Protein AF-A0A0S4INJ8-F1 (afdb_monomer_lite)

InterPro domains:
  IPR016201 PSI domain [SM00423] (58-109)
  IPR016201 PSI domain [SM00423] (118-168)
  IPR016201 PSI domain [SM00423] (193-243)
  IPR016201 PSI domain [SM00423] (257-307)

Foldseek 3Di:
DDDDDDDDPPPPDDDDDDDPDPDDDDDDDDDDDDPDDPPPDPPPPPPPDPPPDPDDPQLQPFPQFQLRSLVDPQWWAQLLVSGIAGHDPAAGPVQRGPPRIGNDNVSGKDPDDPPDQPLQVDQFQLSLLPDPQWWAQQPVSGIAGTAPAAHSNPRGPPRTGNHSVSGDPPPPPPDPDDPPPPPDPDPDDPDDDLQVDQFQLVQLVDPQWWAFQVVSGIAGDDPQAGSVNRGPPRIGNHNVSGDDPDDPPDPQPPPPDQQVDQFQQVLLVRPQWKAFQVVSGIAGDDPAAGPVPRGDLRIGNHNVSGDDPPDPPPD

Organism: Bodo saltans (NCBI:txid75058)

pLDDT: mean 76.1, std 21.34, range [30.47, 97.62]

Secondary structure (DSSP, 8-state):
----PPP--------------SS-----------SS-----------------SS---HHHH-SSHHHHTTSTTEEEETTTTEEEEEETTEETTS-BTTTEE-SGGGSPPSSPPSS-GGGG--SHHHHHHSTTEEEETTTTEEEEEETTEETTS-BTTSEE-STTTSPPTT---------------PPPPP--GGG--SHHHHHTSTTEEEETTTTEEEEEETTEETTS-BTTSEE-SGGGSPPP----------TTGGG--SHHHHHTSTTEEEETTTTEEEEB-SSBBTTS-BGGGEE-SGGGSPPS------

Radius of gyration: 32.86 Å; chains: 1; bounding box: 70×103×93 Å

Sequence (315 aa):
MFRNAPELCVLCFALVILSASNTHKHITFCKTKMPSCVLIVFLLVATGGLAQSPFPWDCRKNGVNCDVCLGYADCGWCSYSGRCESGNATGSDSGCLAPYWTWSASNCPATPRPTSDTCRSNGDCTSCTLAESCGWCTYSGRCELGNATGSFDGCTAPYWDWASTECPASNDSTPVPTPSSTSSPWTPAPPVVCHSYTSCADCAGVVSCGWCNYTGTCESGSPEGSFSGCVDPYWSWYTNVCPAPSPPSPPIPTVGGCGSAQDCLSCTGLGGCGWCSFNQACEPGNMTASAEGCDGIFWSWMYNECPASGSSSQH

Structure (mmCIF, N/CA/C/O backbone):
data_AF-A0A0S4INJ8-F1
#
_entry.id   AF-A0A0S4INJ8-F1
#
loop_
_atom_site.group_PDB
_atom_site.id
_atom_site.type_symbol
_atom_site.label_atom_id
_atom_site.label_alt_id
_atom_site.label_comp_id
_atom_site.label_asym_id
_atom_site.label_entity_id
_atom_site.label_seq_id
_atom_site.pdbx_PDB_ins_code
_atom_site.Cartn_x
_atom_site.Cartn_y
_atom_site.Cartn_z
_atom_site.occupancy
_atom_site.B_iso_or_equiv
_atom_site.auth_seq_id
_atom_site.auth_comp_id
_atom_site.auth_asym_id
_atom_site.auth_atom_id
_atom_site.pdbx_PDB_model_num
ATOM 1 N N . MET A 1 1 ? -24.443 62.335 -63.203 1.00 40.50 1 MET A N 1
ATOM 2 C CA . MET A 1 1 ? -24.841 61.051 -62.585 1.00 40.50 1 MET A CA 1
ATOM 3 C C . MET A 1 1 ? -24.084 60.910 -61.278 1.00 40.50 1 MET A C 1
ATOM 5 O O . MET A 1 1 ? -22.893 61.188 -61.248 1.00 40.50 1 MET A O 1
ATOM 9 N N . PHE A 1 2 ? -24.826 60.681 -60.200 1.00 35.06 2 PHE A N 1
ATOM 10 C CA . PHE A 1 2 ? -24.460 61.014 -58.824 1.00 35.06 2 PHE A CA 1
ATOM 11 C C . PHE A 1 2 ? -23.374 60.116 -58.218 1.00 35.06 2 PHE A C 1
ATOM 13 O O . PHE A 1 2 ? -23.361 58.904 -58.414 1.00 35.06 2 PHE A O 1
ATOM 20 N N . ARG A 1 3 ? -22.498 60.769 -57.444 1.00 40.84 3 ARG A N 1
ATOM 21 C CA . ARG A 1 3 ? -21.540 60.195 -56.496 1.00 40.84 3 ARG A CA 1
ATOM 22 C C . ARG A 1 3 ? -22.296 59.495 -55.363 1.00 40.84 3 ARG A C 1
ATOM 24 O O . ARG A 1 3 ? -23.112 60.141 -54.718 1.00 40.84 3 ARG A O 1
ATOM 31 N N . ASN A 1 4 ? -21.952 58.243 -55.077 1.00 38.97 4 ASN A N 1
ATOM 32 C CA . ASN A 1 4 ? -22.214 57.592 -53.794 1.00 38.97 4 ASN A CA 1
ATOM 33 C C . ASN A 1 4 ? -20.865 57.135 -53.232 1.00 38.97 4 ASN A C 1
ATOM 35 O O . ASN A 1 4 ? -20.215 56.269 -53.812 1.00 38.97 4 ASN A O 1
ATOM 39 N N . ALA A 1 5 ? -20.436 57.758 -52.139 1.00 39.19 5 ALA A N 1
ATOM 40 C CA . ALA A 1 5 ? -19.359 57.276 -51.287 1.00 39.19 5 ALA A CA 1
ATOM 41 C C . ALA A 1 5 ? -20.016 56.676 -50.034 1.00 39.19 5 ALA A C 1
ATOM 43 O O . ALA A 1 5 ? -20.860 57.357 -49.450 1.00 39.19 5 ALA A O 1
ATOM 44 N N . PRO A 1 6 ? -19.688 55.446 -49.609 1.00 49.72 6 PRO A N 1
ATOM 45 C CA . PRO A 1 6 ? -20.085 54.982 -48.292 1.00 49.72 6 PRO A CA 1
ATOM 46 C C . PRO A 1 6 ? -19.170 55.607 -47.233 1.00 49.72 6 PRO A C 1
ATOM 48 O O . PRO A 1 6 ? -17.943 55.591 -47.349 1.00 49.72 6 PRO A O 1
ATOM 51 N N . GLU A 1 7 ? -19.802 56.182 -46.215 1.00 42.62 7 GLU A N 1
ATOM 52 C CA . GLU A 1 7 ? -19.170 56.693 -45.008 1.00 42.62 7 GLU A CA 1
ATOM 53 C C . GLU A 1 7 ? -18.357 55.592 -44.312 1.00 42.62 7 GLU A C 1
ATOM 55 O O . GLU A 1 7 ? -18.879 54.555 -43.904 1.00 42.62 7 GLU A O 1
ATOM 60 N N . LEU A 1 8 ? -17.057 55.835 -44.151 1.00 39.22 8 LEU A N 1
ATOM 61 C CA . LEU A 1 8 ? -16.209 55.096 -43.225 1.00 39.22 8 LEU A CA 1
ATOM 62 C C . LEU A 1 8 ? -16.540 55.565 -41.802 1.00 39.22 8 LEU A C 1
ATOM 64 O O . LEU A 1 8 ? -15.938 56.507 -41.289 1.00 39.22 8 LEU A O 1
ATOM 68 N N . CYS A 1 9 ? -17.497 54.899 -41.153 1.00 39.12 9 CYS A N 1
ATOM 69 C CA . CYS A 1 9 ? -17.625 54.936 -39.697 1.00 39.12 9 CYS A CA 1
ATOM 70 C C . CYS A 1 9 ? -16.382 54.268 -39.092 1.00 39.12 9 CYS A C 1
ATOM 72 O O . CYS A 1 9 ? -16.300 53.046 -38.975 1.00 39.12 9 CYS A O 1
ATOM 74 N N . VAL A 1 10 ? -15.389 55.079 -38.734 1.00 40.06 10 VAL A N 1
ATOM 75 C CA . VAL A 1 10 ? -14.213 54.639 -37.981 1.00 40.06 10 VAL A CA 1
ATOM 76 C C . VAL A 1 10 ? -14.674 54.246 -36.574 1.00 40.06 10 VAL A C 1
ATOM 78 O O . VAL A 1 10 ? -14.894 55.093 -35.711 1.00 40.06 10 VAL A O 1
ATOM 81 N N . LEU A 1 11 ? -14.855 52.945 -36.352 1.00 43.06 11 LEU A N 1
ATOM 82 C CA . LEU A 1 11 ? -15.035 52.354 -35.028 1.00 43.06 11 LEU A CA 1
ATOM 83 C C . LEU A 1 11 ? -13.712 52.471 -34.257 1.00 43.06 11 LEU A C 1
ATOM 85 O O . LEU A 1 11 ? -12.805 51.656 -34.411 1.00 43.06 11 LEU A O 1
ATOM 89 N N . CYS A 1 12 ? -13.589 53.505 -33.425 1.00 41.50 12 CYS A N 1
ATOM 90 C CA . CYS A 1 12 ? -12.527 53.589 -32.426 1.00 41.50 12 CYS A CA 1
ATOM 91 C C . CYS A 1 12 ? -12.786 52.551 -31.324 1.00 41.50 12 CYS A C 1
ATOM 93 O O . CYS A 1 12 ? -13.572 52.791 -30.408 1.00 41.50 12 CYS A O 1
ATOM 95 N N . PHE A 1 13 ? -12.117 51.401 -31.396 1.00 42.91 13 PHE A N 1
ATOM 96 C CA . PHE A 1 13 ? -12.077 50.439 -30.297 1.00 42.91 13 PHE A CA 1
ATOM 97 C C . PHE A 1 13 ? -11.093 50.928 -29.229 1.00 42.91 13 PHE A C 1
ATOM 99 O O . PHE A 1 13 ? -9.879 50.817 -29.384 1.00 42.91 13 PHE A O 1
ATOM 106 N N . ALA A 1 14 ? -11.611 51.481 -28.133 1.00 46.25 14 ALA A N 1
ATOM 107 C CA . ALA A 1 14 ? -10.821 51.712 -26.930 1.00 46.25 14 ALA A CA 1
ATOM 108 C C . ALA A 1 14 ? -10.792 50.416 -26.104 1.00 46.25 14 ALA A C 1
ATOM 110 O O . ALA A 1 14 ? -11.754 50.092 -25.408 1.00 46.25 14 ALA A O 1
ATOM 111 N N . LEU A 1 15 ? -9.701 49.654 -26.204 1.00 44.22 15 LEU A N 1
ATOM 112 C CA . LEU A 1 15 ? -9.473 48.471 -25.376 1.00 44.22 15 LEU A CA 1
ATOM 113 C C . LEU A 1 15 ? -8.988 48.923 -23.988 1.00 44.22 15 LEU A C 1
ATOM 115 O O . LEU A 1 15 ? -7.846 49.350 -23.833 1.00 44.22 15 LEU A O 1
ATOM 119 N N . VAL A 1 16 ? -9.854 48.856 -22.975 1.00 48.00 16 VAL A N 1
ATOM 120 C CA . VAL A 1 16 ? -9.478 49.134 -21.580 1.00 48.00 16 VAL A CA 1
ATOM 121 C C . VAL A 1 16 ? -9.159 47.807 -20.894 1.00 48.00 16 VAL A C 1
ATOM 123 O O . VAL A 1 16 ? -10.060 47.071 -20.505 1.00 48.00 16 VAL A O 1
ATOM 126 N N . ILE A 1 17 ? -7.871 47.490 -20.755 1.00 45.00 17 ILE A N 1
ATOM 127 C CA . ILE A 1 17 ? -7.410 46.327 -19.986 1.00 45.00 17 ILE A CA 1
ATOM 128 C C . ILE A 1 17 ? -7.357 46.732 -18.507 1.00 45.00 17 ILE A C 1
ATOM 130 O O . ILE A 1 17 ? -6.444 47.440 -18.079 1.00 45.00 17 ILE A O 1
ATOM 134 N N . LEU A 1 18 ? -8.343 46.302 -17.718 1.00 47.06 18 LEU A N 1
ATOM 135 C CA . LEU A 1 18 ? -8.322 46.432 -16.260 1.00 47.06 18 LEU A CA 1
ATOM 136 C C . LEU A 1 18 ? -7.594 45.225 -15.661 1.00 47.06 18 LEU A C 1
ATOM 138 O O . LEU A 1 18 ? -8.150 44.139 -15.539 1.00 47.06 18 LEU A O 1
ATOM 142 N N . SER A 1 19 ? -6.330 45.428 -15.296 1.00 39.59 19 SER A N 1
ATOM 143 C CA . SER A 1 19 ? -5.580 44.498 -14.450 1.00 39.59 19 SER A CA 1
ATOM 144 C C . SER A 1 19 ? -6.167 44.519 -13.036 1.00 39.59 19 SER A C 1
ATOM 146 O O . SER A 1 19 ? -6.189 45.565 -12.382 1.00 39.59 19 SER A O 1
ATOM 148 N N . ALA A 1 20 ? -6.651 43.368 -12.566 1.00 43.50 20 ALA A N 1
ATOM 149 C CA . ALA A 1 20 ? -7.125 43.170 -11.202 1.00 43.50 20 ALA A CA 1
ATOM 150 C C . ALA A 1 20 ? -5.935 43.089 -10.227 1.00 43.50 20 ALA A C 1
ATOM 152 O O . ALA A 1 20 ? -5.615 42.033 -9.692 1.00 43.50 20 ALA A O 1
ATOM 153 N N . SER A 1 21 ? -5.262 44.216 -9.992 1.00 45.34 21 SER A N 1
ATOM 154 C CA . SER A 1 21 ? -4.423 44.400 -8.807 1.00 45.34 21 SER A CA 1
ATOM 155 C C . SER A 1 21 ? -5.165 45.312 -7.839 1.00 45.34 21 SER A C 1
ATOM 157 O O . SER A 1 21 ? -5.538 46.428 -8.199 1.00 45.34 21 SER A O 1
ATOM 159 N N . ASN A 1 22 ? -5.387 44.819 -6.628 1.00 48.62 22 ASN A N 1
ATOM 160 C CA . ASN A 1 22 ? -6.268 45.367 -5.603 1.00 48.62 22 ASN A CA 1
ATOM 161 C C . ASN A 1 22 ? -5.739 46.690 -5.003 1.00 48.62 22 ASN A C 1
ATOM 163 O O . ASN A 1 22 ? -5.297 46.741 -3.860 1.00 48.62 22 ASN A O 1
ATOM 167 N N . THR A 1 23 ? -5.735 47.770 -5.786 1.00 47.19 23 THR A N 1
ATOM 168 C CA . THR A 1 23 ? -5.479 49.135 -5.305 1.00 47.19 23 THR A CA 1
ATOM 169 C C . THR A 1 23 ? -6.392 50.124 -6.025 1.00 47.19 23 THR A C 1
ATOM 171 O O . THR A 1 23 ? -6.430 50.187 -7.252 1.00 47.19 23 THR A O 1
ATOM 174 N N . HIS A 1 24 ? -7.150 50.895 -5.241 1.00 47.16 24 HIS A N 1
ATOM 175 C CA . HIS A 1 24 ? -8.043 51.958 -5.701 1.00 47.16 24 HIS A CA 1
ATOM 176 C C . HIS A 1 24 ? -7.321 52.916 -6.664 1.00 47.16 24 HIS A C 1
ATOM 178 O O . HIS A 1 24 ? -6.546 53.770 -6.235 1.00 47.16 24 HIS A O 1
ATOM 184 N N . LYS A 1 25 ? -7.600 52.820 -7.968 1.00 44.69 25 LYS A N 1
ATOM 185 C CA . LYS A 1 25 ? -7.218 53.844 -8.947 1.00 44.69 25 LYS A CA 1
ATOM 186 C C . LYS A 1 25 ? -8.460 54.575 -9.436 1.00 44.69 25 LYS A C 1
ATOM 188 O O . LYS A 1 25 ? -9.336 53.994 -10.069 1.00 44.69 25 LYS A O 1
ATOM 193 N N . HIS A 1 26 ? -8.509 55.870 -9.130 1.00 44.25 26 HIS A N 1
ATOM 194 C CA . HIS A 1 26 ? -9.456 56.823 -9.699 1.00 44.25 26 HIS A CA 1
ATOM 195 C C . HIS A 1 26 ? -9.244 56.900 -11.218 1.00 44.25 26 HIS A C 1
ATOM 197 O O . HIS A 1 26 ? -8.191 57.337 -11.681 1.00 44.25 26 HIS A O 1
ATOM 203 N N . ILE A 1 27 ? -10.243 56.479 -11.993 1.00 47.84 27 ILE A N 1
ATOM 204 C CA . ILE A 1 27 ? -10.257 56.636 -13.450 1.00 47.84 27 ILE A CA 1
ATOM 205 C C . ILE A 1 27 ? -10.891 57.995 -13.763 1.00 47.84 27 ILE A C 1
ATOM 207 O O . ILE A 1 27 ? -12.099 58.177 -13.614 1.00 47.84 27 ILE A O 1
ATOM 211 N N . THR A 1 28 ? -10.080 58.963 -14.188 1.00 47.75 28 THR A N 1
ATOM 212 C CA . THR A 1 28 ? -10.561 60.270 -14.656 1.00 47.75 28 THR A CA 1
ATOM 213 C C . THR A 1 28 ? -10.848 60.192 -16.153 1.00 47.75 28 THR A C 1
ATOM 215 O O . THR A 1 28 ? -9.928 60.087 -16.961 1.00 47.75 28 THR A O 1
ATOM 218 N N . PHE A 1 29 ? -12.122 60.260 -16.541 1.00 44.69 29 PHE A N 1
ATOM 219 C CA . PHE A 1 29 ? -12.515 60.352 -17.948 1.00 44.69 29 PHE A CA 1
ATOM 220 C C . PHE A 1 29 ? -12.350 61.789 -18.463 1.00 44.69 29 PHE A C 1
ATOM 222 O O . PHE A 1 29 ? -13.001 62.716 -17.975 1.00 44.69 29 PHE A O 1
ATOM 229 N N . CYS A 1 30 ? -11.514 61.983 -19.488 1.00 42.88 30 CYS A N 1
ATOM 230 C CA . CYS A 1 30 ? -11.466 63.237 -20.239 1.00 42.88 30 CYS A CA 1
ATOM 231 C C . CYS A 1 30 ? -12.748 63.399 -21.064 1.00 42.88 30 CYS A C 1
ATOM 233 O O . CYS A 1 30 ? -12.995 62.678 -22.028 1.00 42.88 30 CYS A O 1
ATOM 235 N N . LYS A 1 31 ? -13.569 64.375 -20.676 1.00 41.72 31 LYS A N 1
ATOM 236 C CA . LYS A 1 31 ? -14.830 64.728 -21.328 1.00 41.72 31 LYS A CA 1
ATOM 237 C C . LYS A 1 31 ? -14.558 65.630 -22.536 1.00 41.72 31 LYS A C 1
ATOM 239 O O . LYS A 1 31 ? -14.650 66.850 -22.427 1.00 41.72 31 LYS A O 1
ATOM 244 N N . THR A 1 32 ? -14.230 65.060 -23.692 1.00 44.12 32 THR A N 1
ATOM 245 C CA . THR A 1 32 ? -14.304 65.793 -24.965 1.00 44.12 32 THR A CA 1
ATOM 246 C C . THR A 1 32 ? -15.690 65.598 -25.580 1.00 44.12 32 THR A C 1
ATOM 248 O O . THR A 1 32 ? -16.177 64.483 -25.745 1.00 44.12 32 THR A O 1
ATOM 251 N N . LYS A 1 33 ? -16.375 66.714 -25.858 1.00 49.62 33 LYS A N 1
ATOM 252 C CA . LYS A 1 33 ? -17.670 66.745 -26.552 1.00 49.62 33 LYS A CA 1
ATOM 253 C C . LYS A 1 33 ? -17.496 66.157 -27.956 1.00 49.62 33 LYS A C 1
ATOM 255 O O . LYS A 1 33 ? -16.921 66.817 -28.815 1.00 49.62 33 LYS A O 1
ATOM 260 N N . MET A 1 34 ? -18.051 64.975 -28.200 1.00 43.69 34 MET A N 1
ATOM 261 C CA . MET A 1 34 ? -18.397 64.519 -29.547 1.00 43.69 34 MET A CA 1
ATOM 262 C C . MET A 1 34 ? -19.924 64.433 -29.652 1.00 43.69 34 MET A C 1
ATOM 264 O O . MET A 1 34 ? -20.555 63.867 -28.755 1.00 43.69 34 MET A O 1
ATOM 268 N N . PRO A 1 35 ? -20.544 65.017 -30.690 1.00 51.19 35 PRO A N 1
ATOM 269 C CA . PRO A 1 35 ? -21.966 64.849 -30.929 1.00 51.19 35 PRO A CA 1
ATOM 270 C C . PRO A 1 35 ? -22.220 63.448 -31.501 1.00 51.19 35 PRO A C 1
ATOM 272 O O . PRO A 1 35 ? -21.697 63.092 -32.550 1.00 51.19 35 PRO A O 1
ATOM 275 N N . SER A 1 36 ? -23.039 62.675 -30.790 1.00 54.06 36 SER A N 1
ATOM 276 C CA . SER A 1 36 ? -23.791 61.532 -31.321 1.00 54.06 36 SER A CA 1
ATOM 277 C C . SER A 1 36 ? -22.983 60.373 -31.926 1.00 54.06 36 SER A C 1
ATOM 279 O O . SER A 1 36 ? -23.248 59.955 -33.047 1.00 54.06 36 SER A O 1
ATOM 281 N N . CYS A 1 37 ? -22.079 59.772 -31.149 1.00 42.84 37 CYS A N 1
ATOM 282 C CA . CYS A 1 37 ? -21.646 58.389 -31.378 1.00 42.84 37 CYS A CA 1
ATOM 283 C C . CYS A 1 37 ? -22.026 57.543 -30.158 1.00 42.84 37 CYS A C 1
ATOM 285 O O . CYS A 1 37 ? -21.601 57.827 -29.038 1.00 42.84 37 CYS A O 1
ATOM 287 N N . VAL A 1 38 ? -22.862 56.526 -30.372 1.00 50.38 38 VAL A N 1
ATOM 288 C CA . VAL A 1 38 ? -23.273 55.561 -29.345 1.00 50.38 38 VAL A CA 1
ATOM 289 C C . VAL A 1 38 ? -22.052 54.717 -28.975 1.00 50.38 38 VAL A C 1
ATOM 291 O O . VAL A 1 38 ? -21.646 53.829 -29.719 1.00 50.38 38 VAL A O 1
ATOM 294 N N . LEU A 1 39 ? -21.432 55.027 -27.838 1.00 48.50 39 LEU A N 1
ATOM 295 C CA . LEU A 1 39 ? -20.319 54.262 -27.284 1.00 48.50 39 LEU A CA 1
ATOM 296 C C . LEU A 1 39 ? -20.874 52.973 -26.654 1.00 48.50 39 LEU A C 1
ATOM 298 O O . LEU A 1 39 ? -21.335 52.984 -25.514 1.00 48.50 39 LEU A O 1
ATOM 302 N N . ILE A 1 40 ? -20.858 51.863 -27.394 1.00 51.88 40 ILE A N 1
ATOM 303 C CA . ILE A 1 40 ? -21.172 50.537 -26.845 1.00 51.88 40 ILE A CA 1
ATOM 304 C C . ILE A 1 40 ? -19.924 50.036 -26.113 1.00 51.88 40 ILE A C 1
ATOM 306 O O . ILE A 1 40 ? -18.991 49.515 -26.722 1.00 51.88 40 ILE A O 1
ATOM 310 N N . VAL A 1 41 ? -19.880 50.238 -24.796 1.00 50.81 41 VAL A N 1
ATOM 311 C CA . VAL A 1 41 ? -18.822 49.695 -23.936 1.00 50.81 41 VAL A CA 1
ATOM 312 C C . VAL A 1 41 ? -19.123 48.216 -23.690 1.00 50.81 41 VAL A C 1
ATOM 314 O O . VAL A 1 41 ? -19.953 47.876 -22.851 1.00 50.81 41 VAL A O 1
ATOM 317 N N . PHE A 1 42 ? -18.456 47.325 -24.425 1.00 46.72 42 PHE A N 1
ATOM 318 C CA . PHE A 1 42 ? -18.440 45.899 -24.098 1.00 46.72 42 PHE A CA 1
ATOM 319 C C . PHE A 1 42 ? -17.556 45.686 -22.866 1.00 46.72 42 PHE A C 1
ATOM 321 O O . PHE A 1 42 ? -16.329 45.660 -22.954 1.00 46.72 42 PHE A O 1
ATOM 328 N N . LEU A 1 43 ? -18.191 45.565 -21.701 1.00 47.34 43 LEU A N 1
ATOM 329 C CA . LEU A 1 43 ? -17.531 45.192 -20.454 1.00 47.34 43 LEU A CA 1
ATOM 330 C C . LEU A 1 43 ? -17.221 43.684 -20.497 1.00 47.34 43 LEU A C 1
ATOM 332 O O . LEU A 1 43 ? -18.003 42.855 -20.039 1.00 47.34 43 LEU A O 1
ATOM 336 N N . LEU A 1 44 ? -16.091 43.312 -21.098 1.00 46.31 44 LEU A N 1
ATOM 337 C CA . LEU A 1 44 ? -15.540 41.962 -20.986 1.00 46.31 44 LEU A CA 1
ATOM 338 C C . LEU A 1 44 ? -14.901 41.823 -19.601 1.00 46.31 44 LEU A C 1
ATOM 340 O O . LEU A 1 44 ? -13.735 42.157 -19.398 1.00 46.31 44 LEU A O 1
ATOM 344 N N . VAL A 1 45 ? -15.686 41.361 -18.628 1.00 47.22 45 VAL A N 1
ATOM 345 C CA . VAL A 1 45 ? -15.158 40.915 -17.337 1.00 47.22 45 VAL A CA 1
ATOM 346 C C . VAL A 1 45 ? -14.423 39.603 -17.593 1.00 47.22 45 VAL A C 1
ATOM 348 O O . VAL A 1 45 ? -15.031 38.540 -17.664 1.00 47.22 45 VAL A O 1
ATOM 351 N N . ALA A 1 46 ? -13.106 39.677 -17.775 1.00 45.41 46 ALA A N 1
ATOM 352 C CA . ALA A 1 46 ? -12.244 38.506 -17.766 1.00 45.41 46 ALA A CA 1
ATOM 353 C C . ALA A 1 46 ? -12.165 37.970 -16.328 1.00 45.41 46 ALA A C 1
ATOM 355 O O . ALA A 1 46 ? -11.218 38.243 -15.592 1.00 45.41 46 ALA A O 1
ATOM 356 N N . THR A 1 47 ? -13.187 37.233 -15.893 1.00 51.78 47 THR A N 1
ATOM 357 C CA . THR A 1 47 ? -13.048 36.346 -14.741 1.00 51.78 47 THR A CA 1
ATOM 358 C C . THR A 1 47 ? -12.085 35.242 -15.155 1.00 51.78 47 THR A C 1
ATOM 360 O O . THR A 1 47 ? -12.455 34.359 -15.927 1.00 51.78 47 THR A O 1
ATOM 363 N N . GLY A 1 48 ? -10.844 35.305 -14.673 1.00 47.66 48 GLY A N 1
ATOM 364 C CA . GLY A 1 48 ? -9.853 34.232 -14.777 1.00 47.66 48 GLY A CA 1
ATOM 365 C C . GLY A 1 48 ? -10.238 33.014 -13.936 1.00 47.66 48 GLY A C 1
ATOM 366 O O . GLY A 1 48 ? -9.472 32.587 -13.080 1.00 47.66 48 GLY A O 1
ATOM 367 N N . GLY A 1 49 ? -11.443 32.483 -14.143 1.00 43.75 49 GLY A N 1
ATOM 368 C CA . GLY A 1 49 ? -11.804 31.154 -13.690 1.00 43.75 49 GLY A CA 1
ATOM 369 C C . GLY A 1 49 ? -11.093 30.168 -14.599 1.00 43.75 49 GLY A C 1
ATOM 370 O O . GLY A 1 49 ? -11.422 30.075 -15.781 1.00 43.75 49 GLY A O 1
ATOM 371 N N . LEU A 1 50 ? -10.097 29.465 -14.060 1.00 48.94 50 LEU A N 1
ATOM 372 C CA . LEU A 1 50 ? -9.632 28.217 -14.652 1.00 48.94 50 LEU A CA 1
ATOM 373 C C . LEU A 1 50 ? -10.884 27.373 -14.893 1.00 48.94 50 LEU A C 1
ATOM 375 O O . LEU A 1 50 ? -11.615 27.072 -13.950 1.00 48.94 50 LEU A O 1
ATOM 379 N N . ALA A 1 51 ? -11.184 27.103 -16.161 1.00 44.94 51 ALA A N 1
ATOM 380 C CA . ALA A 1 51 ? -12.325 26.305 -16.561 1.00 44.94 51 ALA A CA 1
ATOM 381 C C . ALA A 1 51 ? -12.156 24.899 -15.975 1.00 44.94 51 ALA A C 1
ATOM 383 O O . ALA A 1 51 ? -11.499 24.048 -16.568 1.00 44.94 51 ALA A O 1
ATOM 384 N N . GLN A 1 52 ? -12.720 24.668 -14.791 1.00 50.47 52 GLN A N 1
ATOM 385 C CA . GLN A 1 52 ? -12.951 23.328 -14.280 1.00 50.47 52 GLN A CA 1
ATOM 386 C C . GLN A 1 52 ? -13.947 22.686 -15.244 1.00 50.47 52 GLN A C 1
ATOM 388 O O . GLN A 1 52 ? -15.101 23.109 -15.341 1.00 50.47 52 GLN A O 1
ATOM 393 N N . SER A 1 53 ? -13.469 21.745 -16.057 1.00 50.91 53 SER A N 1
ATOM 394 C CA . SER A 1 53 ? -14.318 21.024 -16.997 1.00 50.91 53 SER A CA 1
ATOM 395 C C . SER A 1 53 ? -15.445 20.324 -16.223 1.00 50.91 53 SER A C 1
ATOM 397 O O . SER A 1 53 ? -15.150 19.651 -15.238 1.00 50.91 53 SER A O 1
ATOM 399 N N . PRO A 1 54 ? -16.715 20.431 -16.648 1.00 57.50 54 PRO A N 1
ATOM 400 C CA . PRO A 1 54 ? -17.881 19.996 -15.869 1.00 57.50 54 PRO A CA 1
ATOM 401 C C . PRO A 1 54 ? -18.105 18.473 -15.826 1.00 57.50 54 PRO A C 1
ATOM 403 O O . PRO A 1 54 ? -19.209 18.024 -15.529 1.00 57.50 54 PRO A O 1
ATOM 406 N N . PHE A 1 55 ? -17.083 17.665 -16.104 1.00 59.06 55 PHE A N 1
ATOM 407 C CA . PHE A 1 55 ? -17.164 16.213 -15.994 1.00 59.06 55 PHE A CA 1
ATOM 408 C C . PHE A 1 55 ? -16.076 15.729 -15.033 1.00 59.06 55 PHE A C 1
ATOM 410 O O . PHE A 1 55 ? -14.899 15.892 -15.355 1.00 59.06 55 PHE A O 1
ATOM 417 N N . PRO A 1 56 ? -16.432 15.161 -13.865 1.00 67.06 56 PRO A N 1
ATOM 418 C CA . PRO A 1 56 ? -15.463 14.469 -13.028 1.00 67.06 56 PRO A CA 1
ATOM 419 C C . PRO A 1 56 ? -14.938 13.273 -13.826 1.00 67.06 56 PRO A C 1
ATOM 421 O O . PRO A 1 56 ? -15.670 12.320 -14.103 1.00 67.06 56 PRO A O 1
ATOM 424 N N . TRP A 1 57 ? -13.691 13.366 -14.282 1.00 69.44 57 TRP A N 1
ATOM 425 C CA . TRP A 1 57 ? -13.025 12.273 -14.973 1.00 69.44 57 TRP A CA 1
ATOM 426 C C . TRP A 1 57 ? -12.775 11.162 -13.957 1.00 69.44 57 TRP A C 1
ATOM 428 O O . TRP A 1 57 ? -12.043 11.332 -12.989 1.00 69.44 57 TRP A O 1
ATOM 438 N N . ASP A 1 58 ? -13.421 10.019 -14.162 1.00 85.69 58 ASP A N 1
ATOM 439 C CA . ASP A 1 58 ? -13.176 8.823 -13.365 1.00 85.69 58 ASP A CA 1
ATOM 440 C C . ASP A 1 58 ? -11.844 8.210 -13.823 1.00 85.69 58 ASP A C 1
ATOM 442 O O . ASP A 1 58 ? -11.800 7.491 -14.830 1.00 85.69 58 ASP A O 1
ATOM 446 N N . CYS A 1 59 ? -10.754 8.532 -13.113 1.00 88.44 59 CYS A N 1
ATOM 447 C CA . CYS A 1 59 ? -9.400 8.049 -13.409 1.00 88.44 59 CYS A CA 1
ATOM 448 C C . CYS A 1 59 ? -9.373 6.526 -13.635 1.00 88.44 59 CYS A C 1
ATOM 450 O O . CYS A 1 59 ? -8.694 6.039 -14.542 1.00 88.44 59 CYS A O 1
ATOM 452 N N . ARG A 1 60 ? -10.202 5.766 -12.898 1.00 79.56 60 ARG A N 1
ATOM 453 C CA . ARG A 1 60 ? -10.241 4.296 -12.958 1.00 79.56 60 ARG A CA 1
ATOM 454 C C . ARG A 1 60 ? -10.772 3.732 -14.271 1.00 79.56 60 ARG A C 1
ATOM 456 O O . ARG A 1 60 ? -10.487 2.576 -14.574 1.00 79.56 60 ARG A O 1
ATOM 463 N N . LYS A 1 61 ? -11.559 4.487 -15.042 1.00 79.00 61 LYS A N 1
ATOM 464 C CA . LYS A 1 61 ? -12.204 3.956 -16.258 1.00 79.00 61 LYS A CA 1
ATOM 465 C C . LYS A 1 61 ? -11.357 4.082 -17.515 1.00 79.00 61 LYS A C 1
ATOM 467 O O . LYS A 1 61 ? -11.586 3.327 -18.455 1.00 79.00 61 LYS A O 1
ATOM 472 N N . ASN A 1 62 ? -10.400 5.008 -17.539 1.00 71.25 62 ASN A N 1
ATOM 473 C CA . ASN A 1 62 ? -9.780 5.431 -18.794 1.00 71.25 62 ASN A CA 1
ATOM 474 C C . ASN A 1 62 ? -8.263 5.189 -18.873 1.00 71.25 62 ASN A C 1
ATOM 476 O O . ASN A 1 62 ? -7.720 5.151 -19.974 1.00 71.25 62 ASN A O 1
ATOM 480 N N . GLY A 1 63 ? -7.571 4.983 -17.748 1.00 73.88 63 GLY A N 1
ATOM 481 C CA . GLY A 1 63 ? -6.133 4.702 -17.730 1.00 73.88 63 GLY A CA 1
ATOM 482 C C . GLY A 1 63 ? -5.826 3.225 -17.494 1.00 73.88 63 GLY A C 1
ATOM 483 O O . GLY A 1 63 ? -5.776 2.792 -16.348 1.00 73.88 63 GLY A O 1
ATOM 484 N N . VAL A 1 64 ? -5.574 2.457 -18.560 1.00 80.38 64 VAL A N 1
ATOM 485 C CA . VAL A 1 64 ? -4.997 1.092 -18.459 1.00 80.38 64 VAL A CA 1
ATOM 486 C C . VAL A 1 64 ? -3.474 1.104 -18.297 1.00 80.38 64 VAL A C 1
ATOM 488 O O . VAL A 1 64 ? -2.877 0.105 -17.907 1.00 80.38 64 VAL A O 1
ATOM 491 N N . ASN A 1 65 ? -2.855 2.249 -18.590 1.00 86.50 65 ASN A N 1
ATOM 492 C CA . ASN A 1 65 ? -1.416 2.445 -18.652 1.00 86.50 65 ASN A CA 1
ATOM 493 C C . ASN A 1 65 ? -1.070 3.785 -17.994 1.00 86.50 65 ASN A C 1
ATOM 495 O O . ASN A 1 65 ? -1.859 4.732 -18.082 1.00 86.50 65 ASN A O 1
ATOM 499 N N . CYS A 1 66 ? 0.132 3.891 -17.430 1.00 88.00 66 CYS A N 1
ATOM 500 C CA . CYS A 1 66 ? 0.603 5.111 -16.779 1.00 88.00 66 CYS A CA 1
ATOM 501 C C . CYS A 1 66 ? 0.555 6.344 -17.702 1.00 88.00 66 CYS A C 1
ATOM 503 O O . CYS A 1 66 ? 0.009 7.374 -17.313 1.00 88.00 66 CYS A O 1
ATOM 505 N N . ASP A 1 67 ? 1.013 6.224 -18.953 1.00 88.06 67 ASP A N 1
ATOM 506 C CA . ASP A 1 67 ? 1.049 7.355 -19.896 1.00 88.06 67 ASP A CA 1
ATOM 507 C C . ASP A 1 67 ? -0.348 7.909 -20.210 1.00 88.06 67 ASP A C 1
ATOM 509 O O . ASP A 1 67 ? -0.553 9.118 -20.302 1.00 88.06 67 ASP A O 1
ATOM 513 N N . VAL A 1 68 ? -1.332 7.014 -20.341 1.00 89.81 68 VAL A N 1
ATOM 514 C CA . VAL A 1 68 ? -2.732 7.387 -20.581 1.00 89.81 68 VAL A CA 1
ATOM 515 C C . VAL A 1 68 ? -3.338 7.999 -19.321 1.00 89.81 68 VAL A C 1
ATOM 517 O O . VAL A 1 68 ? -4.053 8.992 -19.407 1.00 89.81 68 VAL A O 1
ATOM 520 N N . CYS A 1 69 ? -3.024 7.434 -18.153 1.00 92.19 69 CYS A N 1
ATOM 521 C CA . CYS A 1 69 ? -3.500 7.915 -16.863 1.00 92.19 69 CYS A CA 1
ATOM 522 C C . CYS A 1 69 ? -3.116 9.378 -16.608 1.00 92.19 69 CYS A C 1
ATOM 524 O O . CYS A 1 69 ? -3.964 10.189 -16.245 1.00 92.19 69 CYS A O 1
ATOM 526 N N . LEU A 1 70 ? -1.861 9.730 -16.882 1.00 92.06 70 LEU A N 1
ATOM 527 C CA . LEU A 1 70 ? -1.334 11.079 -16.664 1.00 92.06 70 LEU A CA 1
ATOM 528 C C . LEU A 1 70 ? -1.721 12.082 -17.752 1.00 92.06 70 LEU A C 1
ATOM 530 O O . LEU A 1 70 ? -1.427 13.270 -17.632 1.00 92.06 70 LEU A O 1
ATOM 534 N N . GLY A 1 71 ? -2.388 11.622 -18.812 1.00 88.88 71 GLY A N 1
ATOM 535 C CA . GLY A 1 71 ? -3.049 12.500 -19.772 1.00 88.88 71 GLY A CA 1
ATOM 536 C C . GLY A 1 71 ? -4.308 13.166 -19.204 1.00 88.88 71 GLY A C 1
ATOM 537 O O . GLY A 1 71 ? -4.787 14.143 -19.783 1.00 88.88 71 GLY A O 1
ATOM 538 N N . TYR A 1 72 ? -4.841 12.659 -18.087 1.00 91.06 72 TYR A N 1
ATOM 539 C CA . TYR A 1 72 ? -6.006 13.216 -17.408 1.00 91.06 72 TYR A CA 1
ATOM 540 C C . TYR A 1 72 ? -5.588 14.148 -16.271 1.00 91.06 72 TYR A C 1
ATOM 542 O O . TYR A 1 72 ? -4.673 13.853 -15.504 1.00 91.06 72 TYR A O 1
ATOM 550 N N . ALA A 1 73 ? -6.282 15.282 -16.157 1.00 89.62 73 ALA A N 1
ATOM 551 C CA . ALA A 1 73 ? -6.115 16.168 -15.013 1.00 89.62 73 ALA A CA 1
ATOM 552 C C . ALA A 1 73 ? -6.542 15.443 -13.729 1.00 89.62 73 ALA A C 1
ATOM 554 O O . ALA A 1 73 ? -7.510 14.684 -13.742 1.00 89.62 73 ALA A O 1
ATOM 555 N N . ASP A 1 74 ? -5.818 15.702 -12.642 1.00 91.50 74 ASP A N 1
ATOM 556 C CA . ASP A 1 74 ? -6.106 15.173 -11.306 1.00 91.50 74 ASP A CA 1
ATOM 557 C C . ASP A 1 74 ? -6.058 13.631 -11.191 1.00 91.50 74 ASP A C 1
ATOM 559 O O . ASP A 1 74 ? -6.555 13.054 -10.220 1.00 91.50 74 ASP A O 1
ATOM 563 N N . CYS A 1 75 ? -5.371 12.968 -12.127 1.00 94.94 75 CYS A N 1
ATOM 564 C CA . CYS A 1 75 ? -5.098 11.535 -12.090 1.00 94.94 75 CYS A CA 1
ATOM 565 C C . CYS A 1 75 ? -3.599 11.234 -11.983 1.00 94.94 75 CYS A C 1
ATOM 567 O O . CYS A 1 75 ? -2.760 11.912 -12.577 1.00 94.94 75 CYS A O 1
ATOM 569 N N . GLY A 1 76 ? -3.278 10.164 -11.259 1.00 94.31 76 GLY A N 1
ATOM 570 C CA . GLY A 1 76 ? -1.935 9.613 -11.131 1.00 94.31 76 GLY A CA 1
ATOM 571 C C . GLY A 1 76 ? -1.945 8.095 -11.236 1.00 94.31 76 GLY A C 1
ATOM 572 O O . GLY A 1 76 ? -2.972 7.434 -11.062 1.00 94.31 76 GLY A O 1
ATOM 573 N N . TRP A 1 77 ? -0.792 7.530 -11.569 1.00 92.31 77 TRP A N 1
ATOM 574 C CA . TRP A 1 77 ? -0.635 6.091 -11.712 1.00 92.31 77 TRP A CA 1
ATOM 575 C C . TRP A 1 77 ? -0.104 5.482 -10.421 1.00 92.31 77 TRP A C 1
ATOM 577 O O . TRP A 1 77 ? 0.962 5.872 -9.939 1.00 92.31 77 TRP A O 1
ATOM 587 N N . CYS A 1 78 ? -0.821 4.492 -9.897 1.00 90.38 78 CYS A N 1
ATOM 588 C CA . CYS A 1 78 ? -0.357 3.667 -8.797 1.00 90.38 78 CYS A CA 1
ATOM 589 C C . CYS A 1 78 ? 0.261 2.379 -9.354 1.00 90.38 78 CYS A C 1
ATOM 591 O O . CYS A 1 78 ? -0.452 1.489 -9.828 1.00 90.38 78 CYS A O 1
ATOM 593 N N . SER A 1 79 ? 1.591 2.264 -9.306 1.00 79.81 79 SER A N 1
ATOM 594 C CA . SER A 1 79 ? 2.302 1.071 -9.788 1.00 79.81 79 SER A CA 1
ATOM 595 C C . SER A 1 79 ? 1.967 -0.171 -8.966 1.00 79.81 79 SER A C 1
ATOM 597 O O . SER A 1 79 ? 1.892 -1.259 -9.524 1.00 79.81 79 SER A O 1
ATOM 599 N N . TYR A 1 80 ? 1.681 0.010 -7.677 1.00 75.69 80 TYR A N 1
ATOM 600 C CA . TYR A 1 80 ? 1.300 -1.064 -6.768 1.00 75.69 80 TYR A CA 1
ATOM 601 C C . TYR A 1 80 ? -0.042 -1.713 -7.133 1.00 75.69 80 TYR A C 1
ATOM 603 O O . TYR A 1 80 ? -0.138 -2.933 -7.231 1.00 75.69 80 TYR A O 1
ATOM 611 N N . SER A 1 81 ? -1.085 -0.910 -7.376 1.00 79.25 81 SER A N 1
ATOM 612 C CA . SER A 1 81 ? -2.400 -1.431 -7.776 1.00 79.25 81 SER A CA 1
ATOM 613 C C . SER A 1 81 ? -2.492 -1.712 -9.281 1.00 79.25 81 SER A C 1
ATOM 615 O O . SER A 1 81 ? -3.442 -2.362 -9.731 1.00 79.25 81 SER A O 1
ATOM 617 N N . GLY A 1 82 ? -1.520 -1.222 -10.061 1.00 81.50 82 GLY A N 1
ATOM 618 C CA . GLY A 1 82 ? -1.512 -1.269 -11.521 1.00 81.50 82 GLY A CA 1
ATOM 619 C C . GLY A 1 82 ? -2.674 -0.485 -12.131 1.00 81.50 82 GLY A C 1
ATOM 620 O O . GLY A 1 82 ? -3.241 -0.915 -13.138 1.00 81.50 82 GLY A O 1
ATOM 621 N N . ARG A 1 83 ? -3.108 0.602 -11.479 1.00 89.00 83 ARG A N 1
ATOM 622 C CA . ARG A 1 83 ? -4.310 1.360 -11.852 1.00 89.00 83 ARG A CA 1
ATOM 623 C C . ARG A 1 83 ? -4.082 2.861 -11.793 1.00 89.00 83 ARG A C 1
ATOM 625 O O . ARG A 1 83 ? -3.241 3.376 -11.061 1.00 89.00 83 ARG A O 1
ATOM 632 N N . CYS A 1 84 ? -4.905 3.555 -12.565 1.00 93.25 84 CYS A N 1
ATOM 633 C CA . CYS A 1 84 ? -5.041 4.995 -12.505 1.00 93.25 84 CYS A CA 1
ATOM 634 C C . CYS A 1 84 ? -5.991 5.384 -11.363 1.00 93.25 84 CYS A C 1
ATOM 636 O O . CYS A 1 84 ? -7.122 4.892 -11.292 1.00 93.25 84 CYS A O 1
ATOM 638 N N . GLU A 1 85 ? -5.536 6.254 -10.471 1.00 93.75 85 GLU A N 1
ATOM 639 C CA . GLU A 1 85 ? -6.275 6.708 -9.292 1.00 93.75 85 GLU A CA 1
ATOM 640 C C . GLU A 1 85 ? -6.325 8.242 -9.279 1.00 93.75 85 GLU A C 1
ATOM 642 O O . GLU A 1 85 ? -5.480 8.903 -9.884 1.00 93.75 85 GLU A O 1
ATOM 647 N N . SER A 1 86 ? -7.343 8.819 -8.639 1.00 93.88 86 SER A N 1
ATOM 648 C CA . SER A 1 86 ? -7.387 10.266 -8.411 1.00 93.88 86 SER A CA 1
ATOM 649 C C . SER A 1 86 ? -6.374 10.655 -7.339 1.00 93.88 86 SER A C 1
ATOM 651 O O . SER A 1 86 ? -6.085 9.857 -6.442 1.00 93.88 86 SER A O 1
ATOM 653 N N . GLY A 1 87 ? -5.812 11.857 -7.430 1.00 93.75 87 GLY A N 1
ATOM 654 C CA . GLY A 1 87 ? -4.893 12.340 -6.404 1.00 93.75 87 GLY A CA 1
ATOM 655 C C . GLY A 1 87 ? -4.236 13.672 -6.723 1.00 93.75 87 GLY A C 1
ATOM 656 O O . GLY A 1 87 ? -4.836 14.564 -7.316 1.00 93.75 87 GLY A O 1
ATOM 657 N N . ASN A 1 88 ? -2.983 13.819 -6.305 1.00 94.56 88 ASN A N 1
ATOM 658 C CA . ASN A 1 88 ? -2.131 14.969 -6.603 1.00 94.56 88 ASN A CA 1
ATOM 659 C C . ASN A 1 88 ? -0.651 14.554 -6.655 1.00 94.56 88 ASN A C 1
ATOM 661 O O . ASN A 1 88 ? -0.318 13.389 -6.487 1.00 94.56 88 ASN A O 1
ATOM 665 N N . ALA A 1 89 ? 0.274 15.503 -6.822 1.00 93.81 89 ALA A N 1
ATOM 666 C CA . ALA A 1 89 ? 1.710 15.214 -6.913 1.00 93.81 89 ALA A CA 1
ATOM 667 C C . ALA A 1 89 ? 2.320 14.453 -5.713 1.00 93.81 89 ALA A C 1
ATOM 669 O O . ALA A 1 89 ? 3.404 13.892 -5.853 1.00 93.81 89 ALA A O 1
ATOM 670 N N . THR A 1 90 ? 1.661 14.432 -4.550 1.00 92.94 90 THR A N 1
ATOM 671 C CA . THR A 1 90 ? 2.149 13.740 -3.343 1.00 92.94 90 THR A CA 1
ATOM 672 C C . THR A 1 90 ? 1.584 12.335 -3.149 1.00 92.94 90 THR A C 1
ATOM 674 O O . THR A 1 90 ? 2.202 11.535 -2.448 1.00 92.94 90 THR A O 1
ATOM 677 N N . GLY A 1 91 ? 0.452 12.009 -3.773 1.00 91.19 91 GLY A N 1
ATOM 678 C CA . GLY A 1 91 ? -0.215 10.729 -3.562 1.00 91.19 91 GLY A CA 1
ATOM 679 C C . GLY A 1 91 ? -1.611 10.662 -4.165 1.00 91.19 91 GLY A C 1
ATOM 680 O O . GLY A 1 91 ? -2.186 11.682 -4.550 1.00 91.19 91 GLY A O 1
ATOM 681 N N . SER A 1 92 ? -2.148 9.449 -4.225 1.00 95.75 92 SER A N 1
ATOM 682 C CA . SER A 1 92 ? -3.554 9.191 -4.539 1.00 95.75 92 SER A CA 1
ATOM 683 C C . SER A 1 92 ? -4.466 9.443 -3.335 1.00 95.75 92 SER A C 1
ATOM 685 O O . SER A 1 92 ? -4.043 9.326 -2.182 1.00 95.75 92 SER A O 1
ATOM 687 N N . ASP A 1 93 ? -5.752 9.653 -3.601 1.00 90.81 93 ASP A N 1
ATOM 688 C CA . ASP A 1 93 ? -6.795 9.711 -2.569 1.00 90.81 93 ASP A CA 1
ATOM 689 C C . ASP A 1 93 ? -7.102 8.331 -1.955 1.00 90.81 93 ASP A C 1
ATOM 691 O O . ASP A 1 93 ? -7.729 8.238 -0.903 1.00 90.81 93 ASP A O 1
ATOM 695 N N . SER A 1 94 ? -6.677 7.244 -2.613 1.00 88.38 94 SER A N 1
ATOM 696 C CA . SER A 1 94 ? -6.863 5.857 -2.153 1.00 88.38 94 SER A CA 1
ATOM 697 C C . SER A 1 94 ? -5.670 5.323 -1.346 1.00 88.38 94 SER A C 1
ATOM 699 O O . SER A 1 94 ? -5.653 4.145 -0.999 1.00 88.38 94 SER A O 1
ATOM 701 N N . GLY A 1 95 ? -4.679 6.167 -1.034 1.00 89.00 95 GLY A N 1
ATOM 702 C CA . GLY A 1 95 ? -3.543 5.810 -0.177 1.00 89.00 95 GLY A CA 1
ATOM 703 C C . GLY A 1 95 ? -2.304 5.276 -0.903 1.00 89.00 95 GLY A C 1
ATOM 704 O O . GLY A 1 95 ? -1.311 4.959 -0.256 1.00 89.00 95 GLY A O 1
ATOM 705 N N . CYS A 1 96 ? -2.299 5.219 -2.234 1.00 87.75 96 CYS A N 1
ATOM 706 C CA . CYS A 1 96 ? -1.076 5.017 -3.007 1.00 87.75 96 CYS A CA 1
ATOM 707 C C . CYS A 1 96 ? -0.168 6.251 -2.914 1.00 87.75 96 CYS A C 1
ATOM 709 O O . CYS A 1 96 ? -0.494 7.310 -3.453 1.00 87.75 96 CYS A O 1
ATOM 711 N N . LEU A 1 97 ? 0.953 6.121 -2.209 1.00 88.56 97 LEU A N 1
ATOM 712 C CA . LEU A 1 97 ? 1.943 7.176 -1.986 1.00 88.56 97 LEU A CA 1
ATOM 713 C C . LEU A 1 97 ? 3.264 6.836 -2.694 1.00 88.56 97 LEU A C 1
ATOM 715 O O . LEU A 1 97 ? 3.442 5.742 -3.235 1.00 88.56 97 LEU A O 1
ATOM 719 N N . ALA A 1 98 ? 4.207 7.780 -2.708 1.00 77.19 98 ALA A N 1
ATOM 720 C CA . ALA A 1 98 ? 5.572 7.507 -3.158 1.00 77.19 98 ALA A CA 1
ATOM 721 C C . ALA A 1 98 ? 6.184 6.310 -2.386 1.00 77.19 98 ALA A C 1
ATOM 723 O O . ALA A 1 98 ? 5.913 6.171 -1.192 1.00 77.19 98 ALA A O 1
ATOM 724 N N . PRO A 1 99 ? 7.019 5.466 -3.024 1.00 73.62 99 PRO A N 1
ATOM 725 C CA . PRO A 1 99 ? 7.508 5.547 -4.408 1.00 73.62 99 PRO A CA 1
ATOM 726 C C . PRO A 1 99 ? 6.551 4.960 -5.462 1.00 73.62 99 PRO A C 1
ATOM 728 O O . PRO A 1 99 ? 6.827 5.052 -6.655 1.00 73.62 99 PRO A O 1
ATOM 731 N N . TYR A 1 100 ? 5.431 4.369 -5.047 1.00 80.75 100 TYR A N 1
ATOM 732 C CA . TYR A 1 100 ? 4.497 3.666 -5.937 1.00 80.75 100 TYR A CA 1
ATOM 733 C C . TYR A 1 100 ? 3.572 4.602 -6.716 1.00 80.75 100 TYR A C 1
ATOM 735 O O . TYR A 1 100 ? 2.914 4.202 -7.677 1.00 80.75 100 TYR A O 1
ATOM 743 N N . TRP A 1 101 ? 3.523 5.860 -6.296 1.00 89.81 101 TRP A N 1
ATOM 744 C CA . TRP A 1 101 ? 2.738 6.893 -6.931 1.00 89.81 101 TRP A CA 1
ATOM 745 C C . TRP A 1 101 ? 3.536 7.677 -7.966 1.00 89.81 101 TRP A C 1
ATOM 747 O O . TRP A 1 101 ? 4.576 8.267 -7.668 1.00 89.81 101 TRP A O 1
ATOM 757 N N . THR A 1 102 ? 3.003 7.739 -9.181 1.00 91.94 102 THR A N 1
ATOM 758 C CA . THR A 1 102 ? 3.547 8.545 -10.269 1.00 91.94 102 THR A CA 1
ATOM 759 C C . THR A 1 102 ? 2.540 9.604 -10.696 1.00 91.94 102 THR A C 1
ATOM 761 O O . THR A 1 102 ? 1.414 9.288 -11.065 1.00 91.94 102 THR A O 1
ATOM 764 N N . TRP A 1 103 ? 2.983 10.864 -10.704 1.00 92.44 103 TRP A N 1
ATOM 765 C CA . TRP A 1 103 ? 2.205 12.031 -11.150 1.00 92.44 103 TRP A CA 1
ATOM 766 C C . TRP A 1 103 ? 2.812 12.739 -12.376 1.00 92.44 103 TRP A C 1
ATOM 768 O O . TRP A 1 103 ? 2.287 13.733 -12.867 1.00 92.44 103 TRP A O 1
ATOM 778 N N . SER A 1 104 ? 3.956 12.256 -12.868 1.00 91.19 104 SER A N 1
ATOM 779 C CA . SER A 1 104 ? 4.661 12.827 -14.020 1.00 91.19 104 SER A CA 1
ATOM 780 C C . SER A 1 104 ? 4.919 11.754 -15.064 1.00 91.19 104 SER A C 1
ATOM 782 O O . SER A 1 104 ? 5.457 10.701 -14.730 1.00 91.19 104 SER A O 1
ATOM 784 N N . ALA A 1 105 ? 4.592 12.040 -16.327 1.00 86.75 105 ALA A N 1
ATOM 785 C CA . ALA A 1 105 ? 4.796 11.111 -17.443 1.00 86.75 105 ALA A CA 1
ATOM 786 C C . ALA A 1 105 ? 6.261 10.686 -17.598 1.00 86.75 105 ALA A C 1
ATOM 788 O O . ALA A 1 105 ? 6.543 9.564 -17.996 1.00 86.75 105 ALA A O 1
ATOM 789 N N . SER A 1 106 ? 7.207 11.541 -17.195 1.00 83.12 106 SER A N 1
ATOM 790 C CA . SER A 1 106 ? 8.636 11.202 -17.166 1.00 83.12 106 SER A CA 1
ATOM 791 C C . SER A 1 106 ? 8.985 10.047 -16.228 1.00 83.12 106 SER A C 1
ATOM 793 O O . SER A 1 106 ? 10.040 9.441 -16.381 1.00 83.12 106 SER A O 1
ATOM 795 N N . ASN A 1 107 ? 8.133 9.782 -15.240 1.00 84.44 107 ASN A N 1
ATOM 796 C CA . ASN A 1 107 ? 8.344 8.773 -14.211 1.00 84.44 107 ASN A CA 1
ATOM 797 C C . ASN A 1 107 ? 7.455 7.546 -14.456 1.00 84.44 107 ASN A C 1
ATOM 799 O O . ASN A 1 107 ? 7.428 6.639 -13.629 1.00 84.44 107 ASN A O 1
ATOM 803 N N . CYS A 1 108 ? 6.716 7.515 -15.572 1.00 83.88 108 CYS A N 1
ATOM 804 C CA . CYS A 1 108 ? 5.935 6.348 -15.923 1.00 83.88 108 CYS A CA 1
ATOM 805 C C . CYS A 1 108 ? 6.846 5.158 -16.214 1.00 83.88 108 CYS A C 1
ATOM 807 O O . CYS A 1 108 ? 7.802 5.285 -16.985 1.00 83.88 108 CYS A O 1
ATOM 809 N N . PRO A 1 109 ? 6.528 3.974 -15.670 1.00 72.38 109 PRO A N 1
ATOM 810 C CA . PRO A 1 109 ? 7.170 2.761 -16.124 1.00 72.38 109 PRO A CA 1
ATOM 811 C C . PRO A 1 109 ? 6.778 2.526 -17.590 1.00 72.38 109 PRO A C 1
ATOM 813 O O . PRO A 1 109 ? 5.614 2.702 -17.950 1.00 72.38 109 PRO A O 1
ATOM 816 N N . ALA A 1 110 ? 7.746 2.182 -18.445 1.00 61.81 110 ALA A N 1
ATOM 817 C CA . ALA A 1 110 ? 7.544 2.100 -19.894 1.00 61.81 110 ALA A CA 1
ATOM 818 C C . ALA A 1 110 ? 6.326 1.223 -20.247 1.00 61.81 110 ALA A C 1
ATOM 820 O O . ALA A 1 110 ? 6.302 0.037 -19.924 1.00 61.81 110 ALA A O 1
ATOM 821 N N . THR A 1 111 ? 5.303 1.786 -20.898 1.00 59.19 111 THR A N 1
ATOM 822 C CA . THR A 1 111 ? 4.120 1.022 -21.323 1.00 59.19 111 THR A CA 1
ATOM 823 C C . THR A 1 111 ? 4.127 0.745 -22.831 1.00 59.19 111 THR A C 1
ATOM 825 O O . THR A 1 111 ? 4.650 1.558 -23.596 1.00 59.19 111 THR A O 1
ATOM 828 N N . PRO A 1 112 ? 3.550 -0.382 -23.302 1.00 61.06 112 PRO A N 1
ATOM 829 C CA . PRO A 1 112 ? 2.864 -1.444 -22.549 1.00 61.06 112 PRO A CA 1
ATOM 830 C C . PRO A 1 112 ? 3.821 -2.383 -21.793 1.00 61.06 112 PRO A C 1
ATOM 832 O O . PRO A 1 112 ? 4.934 -2.621 -22.254 1.00 61.06 112 PRO A O 1
ATOM 835 N N . ARG A 1 113 ? 3.355 -2.963 -20.667 1.00 63.16 113 ARG A N 1
ATOM 836 C CA . ARG A 1 113 ? 4.053 -4.061 -19.965 1.00 63.16 113 ARG A CA 1
ATOM 837 C C . ARG A 1 113 ? 4.414 -5.128 -21.005 1.00 63.16 113 ARG A C 1
ATOM 839 O O . ARG A 1 113 ? 3.494 -5.649 -21.646 1.00 63.16 113 ARG A O 1
ATOM 846 N N . PRO A 1 114 ? 5.701 -5.455 -21.201 1.00 65.44 114 PRO A N 1
ATOM 847 C CA . PRO A 1 114 ? 6.082 -6.500 -22.138 1.00 65.44 114 PRO A CA 1
ATOM 848 C C . PRO A 1 114 ? 5.365 -7.804 -21.773 1.00 65.44 114 PRO A C 1
ATOM 850 O O . PRO A 1 114 ? 5.348 -8.212 -20.614 1.00 65.44 114 PRO A O 1
ATOM 853 N N . THR A 1 115 ? 4.710 -8.443 -22.743 1.00 64.38 115 THR A N 1
ATOM 854 C CA . THR A 1 115 ? 3.938 -9.676 -22.503 1.00 64.38 115 THR A CA 1
ATOM 855 C C . THR A 1 115 ? 4.826 -10.911 -22.365 1.00 64.38 115 THR A C 1
ATOM 857 O O . THR A 1 115 ? 4.364 -11.945 -21.884 1.00 64.38 115 THR A O 1
ATOM 860 N N . SER A 1 116 ? 6.096 -10.818 -22.763 1.00 72.38 116 SER A N 1
ATOM 861 C CA . SER A 1 116 ? 7.101 -11.848 -22.524 1.00 72.38 116 SER A CA 1
ATOM 862 C C . SER A 1 116 ? 7.885 -11.530 -21.254 1.00 72.38 116 SER A C 1
ATOM 864 O O . SER A 1 116 ? 8.634 -10.555 -21.218 1.00 72.38 116 SER A O 1
ATOM 866 N N . ASP A 1 117 ? 7.750 -12.386 -20.240 1.00 74.31 117 ASP A N 1
ATOM 867 C CA . ASP A 1 117 ? 8.566 -12.388 -19.017 1.00 74.31 117 ASP A CA 1
ATOM 868 C C . ASP A 1 117 ? 9.982 -12.921 -19.323 1.00 74.31 117 ASP A C 1
ATOM 870 O O . ASP A 1 11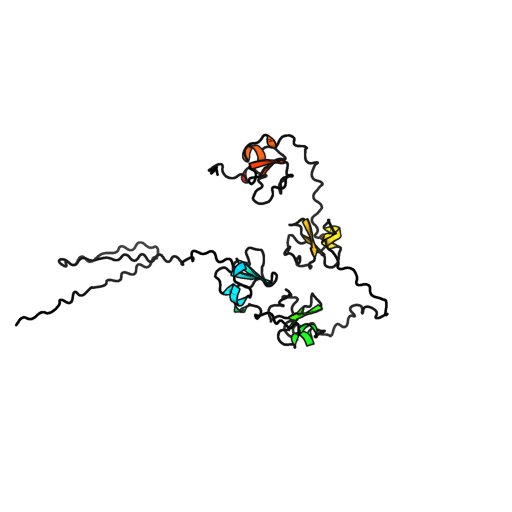7 ? 10.411 -13.972 -18.847 1.00 74.31 117 ASP A O 1
ATOM 874 N N . THR A 1 118 ? 10.690 -12.225 -20.218 1.00 86.81 118 THR A N 1
ATOM 875 C CA . THR A 1 118 ? 12.056 -12.557 -20.655 1.00 86.81 118 THR A CA 1
ATOM 876 C C . THR A 1 118 ? 13.057 -12.399 -19.506 1.00 86.81 118 THR A C 1
ATOM 878 O O . THR A 1 118 ? 14.127 -12.997 -19.524 1.00 86.81 118 THR A O 1
ATOM 881 N N . CYS A 1 119 ? 12.697 -11.632 -18.475 1.00 91.75 119 CYS A N 1
ATOM 882 C CA . CYS A 1 119 ? 13.519 -11.399 -17.295 1.00 91.75 119 CYS A CA 1
ATOM 883 C C . CYS A 1 119 ? 13.692 -12.666 -16.452 1.00 91.75 119 CYS A C 1
ATOM 885 O O . CYS A 1 119 ? 14.785 -12.924 -15.949 1.00 91.75 119 CYS A O 1
ATOM 887 N N . ARG A 1 120 ? 12.662 -13.518 -16.380 1.00 88.50 120 ARG A N 1
ATOM 888 C CA . ARG A 1 120 ? 12.623 -14.700 -15.505 1.00 88.50 120 ARG A CA 1
ATOM 889 C C . ARG A 1 120 ? 13.711 -15.747 -15.752 1.00 88.50 120 ARG A C 1
ATOM 891 O O . ARG A 1 120 ? 13.933 -16.591 -14.887 1.00 88.50 120 ARG A O 1
ATOM 898 N N . SER A 1 121 ? 14.353 -15.746 -16.922 1.00 91.31 121 SER A N 1
ATOM 899 C CA . SER A 1 121 ? 15.464 -16.660 -17.220 1.00 91.31 121 SER A CA 1
ATOM 900 C C . SER A 1 121 ? 16.788 -16.251 -16.570 1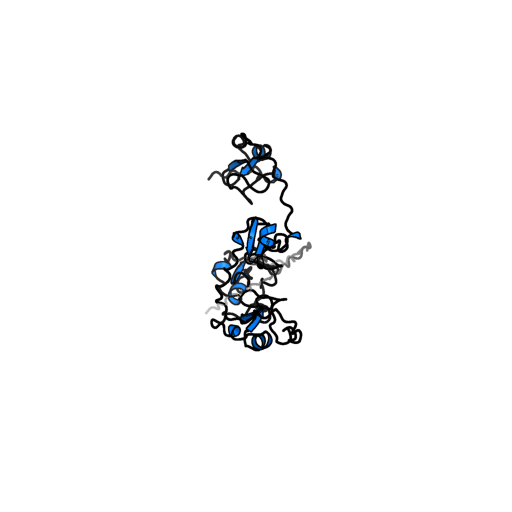.00 91.31 121 SER A C 1
ATOM 902 O O . SER A 1 121 ? 17.702 -17.071 -16.519 1.00 91.31 121 SER A O 1
ATOM 904 N N . ASN A 1 122 ? 16.906 -15.014 -16.081 1.00 93.19 122 ASN A N 1
ATOM 905 C CA . ASN A 1 122 ? 18.104 -14.525 -15.406 1.00 93.19 122 ASN A CA 1
ATOM 906 C C . ASN A 1 122 ? 18.039 -14.879 -13.917 1.00 93.19 122 ASN A C 1
ATOM 908 O O . ASN A 1 122 ? 17.115 -14.479 -13.209 1.00 93.19 122 ASN A O 1
ATOM 912 N N . GLY A 1 123 ? 19.007 -15.674 -13.458 1.00 92.50 123 GLY A N 1
ATOM 913 C CA . GLY A 1 123 ? 19.025 -16.231 -12.102 1.00 92.50 123 GLY A CA 1
ATOM 914 C C . GLY A 1 123 ? 19.738 -15.367 -11.062 1.00 92.50 123 GLY A C 1
ATOM 915 O O . GLY A 1 123 ? 19.725 -15.721 -9.886 1.00 92.50 123 GLY A O 1
ATOM 916 N N . ASP A 1 124 ? 20.366 -14.268 -11.476 1.00 94.81 124 ASP A N 1
ATOM 917 C CA . ASP A 1 124 ? 21.129 -13.382 -10.600 1.00 94.81 124 ASP A CA 1
ATOM 918 C C . ASP A 1 124 ? 20.974 -11.910 -11.004 1.00 94.81 124 ASP A C 1
ATOM 920 O O . ASP A 1 124 ? 20.550 -11.586 -12.116 1.00 94.81 124 ASP A O 1
ATOM 924 N N . CYS A 1 125 ? 21.329 -11.010 -10.083 1.00 95.88 125 CYS A N 1
ATOM 925 C CA . CYS A 1 125 ? 21.170 -9.572 -10.277 1.00 95.88 125 CYS A CA 1
ATOM 926 C C . CYS A 1 125 ? 21.929 -9.045 -11.499 1.00 95.88 125 CYS A C 1
ATOM 928 O O . CYS A 1 125 ? 21.400 -8.241 -12.266 1.00 95.88 125 CYS A O 1
ATOM 930 N N . THR A 1 126 ? 23.165 -9.502 -11.712 1.00 95.69 126 THR A N 1
ATOM 931 C CA . THR A 1 126 ? 24.016 -8.987 -12.790 1.00 95.69 126 THR A CA 1
ATOM 932 C C . THR A 1 126 ? 23.481 -9.386 -14.162 1.00 95.69 126 THR A C 1
ATOM 934 O O . THR A 1 126 ? 23.347 -8.532 -15.030 1.00 95.69 126 THR A O 1
ATOM 937 N N . SER A 1 127 ? 23.129 -10.656 -14.368 1.00 95.38 127 SER A N 1
ATOM 938 C CA . SER A 1 127 ? 22.497 -11.119 -15.611 1.00 95.38 127 SER A CA 1
ATOM 939 C C . SER A 1 127 ? 21.134 -10.467 -15.831 1.00 95.38 127 SER A C 1
ATOM 941 O O . SER A 1 127 ? 20.798 -10.123 -16.962 1.00 95.38 127 SER A O 1
ATOM 943 N N . CYS A 1 128 ? 20.385 -10.226 -14.754 1.00 96.25 128 CYS A N 1
ATOM 944 C CA . CYS A 1 128 ? 19.094 -9.563 -14.809 1.00 96.25 128 CYS A CA 1
ATOM 945 C C . CYS A 1 128 ? 19.182 -8.104 -15.270 1.00 96.25 128 CYS A C 1
ATOM 947 O O . CYS A 1 128 ? 18.524 -7.728 -16.231 1.00 96.25 128 CYS A O 1
ATOM 949 N N . THR A 1 129 ? 20.022 -7.296 -14.624 1.00 95.31 129 THR A N 1
ATOM 950 C CA . THR A 1 129 ? 20.185 -5.859 -14.924 1.00 95.31 129 THR A CA 1
ATOM 951 C C . THR A 1 129 ? 20.882 -5.588 -16.258 1.00 95.31 129 THR A C 1
ATOM 953 O O . THR A 1 129 ? 20.808 -4.485 -16.793 1.00 95.31 129 THR A O 1
ATOM 956 N N . LEU A 1 130 ? 21.564 -6.589 -16.825 1.00 93.81 130 LEU A N 1
ATOM 957 C CA . LEU A 1 130 ? 22.103 -6.530 -18.187 1.00 93.81 130 LEU A CA 1
ATOM 958 C C . LEU A 1 130 ? 21.053 -6.845 -19.261 1.00 93.81 130 LEU A C 1
ATOM 960 O O . LEU A 1 130 ? 21.277 -6.527 -20.431 1.00 93.81 130 LEU A O 1
ATOM 964 N N . ALA A 1 131 ? 19.939 -7.484 -18.898 1.00 92.12 131 ALA A N 1
ATOM 965 C CA . ALA A 1 131 ? 18.857 -7.763 -19.827 1.00 92.12 131 ALA A CA 1
ATOM 966 C C . ALA A 1 131 ? 18.003 -6.506 -20.052 1.00 92.12 131 ALA A C 1
ATOM 968 O O . ALA A 1 131 ? 17.684 -5.760 -19.127 1.00 92.12 131 ALA A O 1
ATOM 969 N N . GLU A 1 132 ? 17.619 -6.266 -21.306 1.00 87.88 132 GLU A N 1
ATOM 970 C CA . GLU A 1 132 ? 16.794 -5.109 -21.648 1.00 87.88 132 GLU A CA 1
ATOM 971 C C . GLU A 1 132 ? 15.442 -5.171 -20.930 1.00 87.88 132 GLU A C 1
ATOM 973 O O . GLU A 1 132 ? 14.765 -6.200 -20.932 1.00 87.88 132 GLU A O 1
ATOM 978 N N . SER A 1 133 ? 15.039 -4.040 -20.344 1.00 89.12 133 SER A N 1
ATOM 979 C CA . SER A 1 133 ? 13.763 -3.902 -19.631 1.00 89.12 133 SER A CA 1
ATOM 980 C C . SER A 1 133 ? 13.625 -4.764 -18.368 1.00 89.12 133 SER A C 1
ATOM 982 O O . SER A 1 133 ? 12.504 -4.968 -17.898 1.00 89.12 133 SER A O 1
ATOM 984 N N . CYS A 1 134 ? 14.736 -5.234 -17.798 1.00 93.69 134 CYS A N 1
ATOM 985 C CA . CYS A 1 134 ? 14.761 -6.049 -16.590 1.00 93.69 134 CYS A CA 1
ATOM 986 C C . CYS A 1 134 ? 15.520 -5.357 -15.457 1.00 93.69 134 CYS A C 1
ATOM 988 O O . CYS A 1 134 ? 16.498 -4.651 -15.683 1.00 93.69 134 CYS A O 1
ATOM 990 N N . GLY A 1 135 ? 15.084 -5.604 -14.229 1.00 94.31 135 GLY A N 1
ATOM 991 C CA . GLY A 1 135 ? 15.828 -5.246 -13.030 1.00 94.31 135 GLY A CA 1
ATOM 992 C C . GLY A 1 135 ? 15.636 -6.298 -11.950 1.00 94.31 135 GLY A C 1
ATOM 993 O O . GLY A 1 135 ? 14.743 -7.152 -12.012 1.00 94.31 135 GLY A O 1
ATOM 994 N N . TRP A 1 136 ? 16.547 -6.291 -10.992 1.00 95.94 136 TRP A N 1
ATOM 995 C CA . TRP A 1 136 ? 16.587 -7.282 -9.940 1.00 95.94 136 TRP A CA 1
ATOM 996 C C . TRP A 1 136 ? 15.837 -6.778 -8.719 1.00 95.94 136 TRP A C 1
ATOM 998 O O . TRP A 1 136 ? 16.145 -5.725 -8.164 1.00 95.94 136 TRP A O 1
ATOM 1008 N N . CYS A 1 137 ? 14.864 -7.565 -8.278 1.00 94.62 137 CYS A N 1
ATOM 1009 C CA . CYS A 1 137 ? 14.196 -7.333 -7.019 1.00 94.62 137 CYS A CA 1
ATOM 1010 C C . CYS A 1 137 ? 14.914 -8.111 -5.915 1.00 94.62 137 CYS A C 1
ATOM 1012 O O . CYS A 1 137 ? 14.738 -9.324 -5.767 1.00 94.62 137 CYS A O 1
ATOM 1014 N N . THR A 1 138 ? 15.719 -7.416 -5.113 1.00 91.44 138 THR A N 1
ATOM 1015 C CA . THR A 1 138 ? 16.435 -8.013 -3.972 1.00 91.44 138 THR A CA 1
ATOM 1016 C C . THR A 1 138 ? 15.482 -8.601 -2.936 1.00 91.44 138 THR A C 1
ATOM 1018 O O . THR A 1 138 ? 15.810 -9.613 -2.321 1.00 91.44 138 THR A O 1
ATOM 1021 N N . TYR A 1 139 ? 14.286 -8.020 -2.792 1.00 81.19 139 TYR A N 1
ATOM 1022 C CA . TYR A 1 139 ? 13.254 -8.503 -1.876 1.00 81.19 139 TYR A CA 1
ATOM 1023 C C . TYR A 1 139 ? 12.698 -9.875 -2.288 1.00 81.19 139 TYR A C 1
ATOM 1025 O O . TYR A 1 139 ? 12.638 -10.793 -1.470 1.00 81.19 139 TYR A O 1
ATOM 1033 N N . SER A 1 140 ? 12.310 -10.043 -3.557 1.00 85.38 140 SER A N 1
ATOM 1034 C CA . SER A 1 140 ? 11.756 -11.309 -4.057 1.00 85.38 140 SER A CA 1
ATOM 1035 C C . SER A 1 140 ? 12.841 -12.309 -4.478 1.00 85.38 140 SER A C 1
ATOM 1037 O O . SER A 1 140 ? 12.547 -13.495 -4.662 1.00 85.38 140 SER A O 1
ATOM 1039 N N . GLY A 1 141 ? 14.090 -11.847 -4.620 1.00 91.75 141 GLY A N 1
ATOM 1040 C CA . GLY A 1 141 ? 15.209 -12.616 -5.159 1.00 91.75 141 GLY A CA 1
ATOM 1041 C C . GLY A 1 141 ? 14.982 -13.011 -6.617 1.00 91.75 141 GLY A C 1
ATOM 1042 O O . GLY A 1 141 ? 15.341 -14.122 -7.014 1.00 91.75 141 GLY A O 1
ATOM 1043 N N . ARG A 1 142 ? 14.290 -12.163 -7.389 1.00 93.75 142 A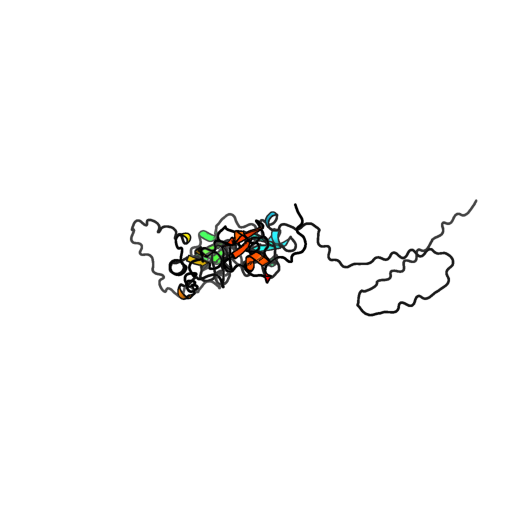RG A N 1
ATOM 1044 C CA . ARG A 1 142 ? 13.878 -12.457 -8.767 1.00 93.75 142 ARG A CA 1
ATOM 1045 C C . ARG A 1 142 ? 14.208 -11.316 -9.706 1.00 93.75 142 ARG A C 1
ATOM 1047 O O . ARG A 1 142 ? 14.179 -10.145 -9.344 1.00 93.75 142 ARG A O 1
ATOM 1054 N N . CYS A 1 143 ? 14.455 -11.702 -10.949 1.00 95.31 143 CYS A N 1
ATOM 1055 C CA . CYS A 1 143 ? 14.508 -10.780 -12.060 1.00 95.31 143 CYS A CA 1
ATOM 1056 C C . CYS A 1 143 ? 13.089 -10.476 -12.544 1.00 95.31 143 CYS A C 1
ATOM 1058 O O . CYS A 1 143 ? 12.359 -11.396 -12.922 1.00 95.31 143 CYS A O 1
ATOM 1060 N N . GLU A 1 144 ? 12.705 -9.205 -12.529 1.00 92.69 144 GLU A N 1
ATOM 1061 C CA . GLU A 1 144 ? 11.368 -8.744 -12.904 1.00 92.69 144 GLU A CA 1
ATOM 1062 C C . GLU A 1 144 ? 11.471 -7.741 -14.060 1.00 92.69 144 GLU A C 1
ATOM 1064 O O . GLU A 1 144 ? 12.499 -7.091 -14.263 1.00 92.69 144 GLU A O 1
ATOM 1069 N N . LEU A 1 145 ? 10.402 -7.617 -14.849 1.00 90.12 145 LEU A N 1
ATOM 1070 C CA . LEU A 1 145 ? 10.303 -6.561 -15.857 1.00 90.12 145 LEU A CA 1
ATOM 1071 C C . LEU A 1 145 ? 10.157 -5.208 -15.153 1.00 90.12 145 LEU A C 1
ATOM 1073 O O . LEU A 1 145 ? 9.365 -5.080 -14.218 1.00 90.12 145 LEU A O 1
ATOM 1077 N N . GLY A 1 146 ? 10.847 -4.179 -15.638 1.00 87.56 146 GLY A N 1
ATOM 1078 C CA . GLY A 1 146 ? 10.771 -2.851 -15.038 1.00 87.56 146 GLY A CA 1
ATOM 1079 C C . GLY A 1 146 ? 11.510 -1.757 -15.798 1.00 87.56 146 GLY A C 1
ATOM 1080 O O . GLY A 1 146 ? 11.775 -1.860 -16.995 1.00 87.56 146 GLY A O 1
ATOM 1081 N N . ASN A 1 147 ? 11.805 -0.677 -15.082 1.00 86.06 147 ASN A N 1
ATOM 1082 C CA . ASN A 1 147 ? 12.593 0.474 -15.533 1.00 86.06 147 ASN A CA 1
ATOM 1083 C C . ASN A 1 147 ? 13.452 1.014 -14.371 1.00 86.06 147 ASN A C 1
ATOM 1085 O O . ASN A 1 147 ? 13.380 0.485 -13.270 1.00 86.06 147 ASN A O 1
ATOM 1089 N N . ALA A 1 148 ? 14.197 2.106 -14.563 1.00 85.06 148 ALA A N 1
ATOM 1090 C CA . ALA A 1 148 ? 15.056 2.701 -13.527 1.00 85.06 148 ALA A CA 1
ATOM 1091 C C . ALA A 1 148 ? 14.362 3.071 -12.200 1.00 85.06 148 ALA A C 1
ATOM 1093 O O . ALA A 1 148 ? 15.034 3.267 -11.194 1.00 85.06 148 ALA A O 1
ATOM 1094 N N . THR A 1 149 ? 13.034 3.181 -12.178 1.00 80.31 149 THR A N 1
ATOM 1095 C CA . THR A 1 149 ? 12.257 3.530 -10.977 1.00 80.31 149 THR A CA 1
ATOM 1096 C C . THR A 1 149 ? 11.696 2.319 -10.224 1.00 80.31 149 THR A C 1
ATOM 1098 O O . THR A 1 149 ? 11.381 2.439 -9.040 1.00 80.31 149 THR A O 1
ATOM 1101 N N . GLY A 1 150 ? 11.572 1.161 -10.877 1.00 83.25 150 GLY A N 1
ATOM 1102 C CA . GLY A 1 150 ? 10.955 -0.027 -10.289 1.00 83.25 150 GLY A CA 1
ATOM 1103 C C . GLY A 1 150 ? 10.467 -1.061 -11.306 1.00 83.25 150 GLY A C 1
ATOM 1104 O O . GLY A 1 150 ? 10.441 -0.817 -12.519 1.00 83.25 150 GLY A O 1
ATOM 1105 N N . SER A 1 151 ? 10.043 -2.209 -10.784 1.00 87.81 151 SER A N 1
ATOM 1106 C CA . SER A 1 151 ? 9.385 -3.294 -11.505 1.00 87.81 151 SER A CA 1
ATOM 1107 C C . SER A 1 151 ? 7.897 -3.016 -11.737 1.00 87.81 151 SER A C 1
ATOM 1109 O O . SER A 1 151 ? 7.262 -2.232 -11.027 1.00 87.81 151 SER A O 1
ATOM 1111 N N . PHE A 1 152 ? 7.312 -3.684 -12.734 1.00 77.94 152 PHE A N 1
ATOM 1112 C CA . PHE A 1 152 ? 5.858 -3.674 -12.954 1.00 77.94 152 PHE A CA 1
ATOM 1113 C C . PHE A 1 152 ? 5.087 -4.531 -11.943 1.00 77.94 152 PHE A C 1
ATOM 1115 O O . PHE A 1 152 ? 3.862 -4.453 -11.910 1.00 77.94 152 PHE A O 1
ATOM 1122 N N . ASP A 1 153 ? 5.788 -5.346 -11.155 1.00 79.56 153 ASP A N 1
ATOM 1123 C CA . ASP A 1 153 ? 5.212 -6.227 -10.138 1.00 79.56 153 ASP A CA 1
ATOM 1124 C C . ASP A 1 153 ? 5.368 -5.633 -8.718 1.00 79.56 153 ASP A C 1
ATOM 1126 O O . ASP A 1 153 ? 5.102 -6.303 -7.722 1.00 79.56 153 ASP A O 1
ATOM 1130 N N . GLY A 1 154 ? 5.749 -4.350 -8.628 1.00 74.69 154 GLY A N 1
ATOM 1131 C CA . GLY A 1 154 ? 5.732 -3.563 -7.393 1.00 74.69 154 GLY A CA 1
ATOM 1132 C C . GLY A 1 154 ? 7.067 -3.473 -6.654 1.00 74.69 154 GLY A C 1
ATOM 1133 O O . GLY A 1 154 ? 7.109 -2.907 -5.566 1.00 74.69 154 GLY A O 1
ATOM 1134 N N . CYS A 1 155 ? 8.164 -3.978 -7.218 1.00 84.81 155 CYS A N 1
ATOM 1135 C CA . CYS A 1 155 ? 9.479 -3.846 -6.603 1.00 84.81 155 CYS A CA 1
ATOM 1136 C C . CYS A 1 155 ? 10.103 -2.488 -6.938 1.00 84.81 155 CYS A C 1
ATOM 1138 O O . CYS A 1 155 ? 10.464 -2.229 -8.080 1.00 84.81 155 CYS A O 1
ATOM 1140 N N . THR A 1 156 ? 10.239 -1.603 -5.958 1.00 84.00 156 THR A N 1
ATOM 1141 C CA . THR A 1 156 ? 10.839 -0.269 -6.132 1.00 84.00 156 THR A CA 1
ATOM 1142 C C . THR A 1 156 ? 12.077 -0.108 -5.256 1.00 84.00 156 THR A C 1
ATOM 1144 O O . THR A 1 156 ? 12.400 -0.974 -4.442 1.00 84.00 156 THR A O 1
ATOM 1147 N N . ALA A 1 157 ? 12.771 1.025 -5.384 1.00 78.69 157 ALA A N 1
ATOM 1148 C CA . ALA A 1 157 ? 13.825 1.401 -4.445 1.00 78.69 157 ALA A CA 1
ATOM 1149 C C . ALA A 1 157 ? 13.337 1.293 -2.975 1.00 78.69 157 ALA A C 1
ATOM 1151 O O . ALA A 1 157 ? 12.173 1.607 -2.704 1.00 78.69 157 ALA A O 1
ATOM 1152 N N . PRO A 1 158 ? 14.201 0.872 -2.028 1.00 84.44 158 PRO A N 1
ATOM 1153 C CA . PRO A 1 158 ? 15.622 0.546 -2.202 1.00 84.44 158 PRO A CA 1
ATOM 1154 C C . PRO A 1 158 ? 15.886 -0.891 -2.685 1.00 84.44 158 PRO A C 1
ATOM 1156 O O . PRO A 1 158 ? 17.040 -1.282 -2.793 1.00 84.44 158 PRO A O 1
ATOM 1159 N N . TYR A 1 159 ? 14.845 -1.685 -2.944 1.00 86.19 159 TYR A N 1
ATOM 1160 C CA . TYR A 1 159 ? 14.968 -3.116 -3.241 1.00 86.19 159 TYR A CA 1
ATOM 1161 C C . TYR A 1 159 ? 15.125 -3.439 -4.727 1.00 86.19 159 TYR A C 1
ATOM 1163 O O . TYR A 1 159 ? 15.283 -4.605 -5.090 1.00 86.19 159 TYR A O 1
ATOM 1171 N N . TRP A 1 160 ? 15.056 -2.414 -5.565 1.00 92.12 160 TRP A N 1
ATOM 1172 C CA . TRP A 1 160 ? 15.123 -2.514 -7.006 1.00 92.12 160 TRP A CA 1
ATOM 1173 C C . TRP A 1 160 ? 16.490 -2.078 -7.516 1.00 92.12 160 TRP A C 1
ATOM 1175 O O . TRP A 1 160 ? 16.817 -0.892 -7.457 1.00 92.12 160 TRP A O 1
ATOM 1185 N N . ASP A 1 161 ? 17.239 -3.036 -8.054 1.00 95.81 161 ASP A N 1
ATOM 1186 C CA . ASP A 1 161 ? 18.482 -2.777 -8.767 1.00 95.81 161 ASP A CA 1
ATOM 1187 C C . ASP A 1 161 ? 18.177 -2.761 -10.265 1.00 95.81 161 ASP A C 1
ATOM 1189 O O . ASP A 1 161 ? 17.774 -3.768 -10.854 1.00 95.81 161 ASP A O 1
ATOM 1193 N N . TRP A 1 162 ? 18.358 -1.611 -10.896 1.00 94.44 162 TRP A N 1
ATOM 1194 C CA . TRP A 1 162 ? 18.185 -1.429 -12.332 1.00 94.44 162 TRP A CA 1
ATOM 1195 C C . TRP A 1 162 ? 19.510 -1.527 -13.084 1.00 94.44 162 TRP A C 1
ATOM 1197 O O . TRP A 1 162 ? 19.563 -2.037 -14.202 1.00 94.44 162 TRP A O 1
ATOM 1207 N N . ALA A 1 163 ? 20.593 -1.041 -12.482 1.00 94.62 163 ALA A N 1
ATOM 1208 C CA . ALA A 1 163 ? 21.923 -1.078 -13.065 1.00 94.62 163 ALA A CA 1
ATOM 1209 C C . ALA A 1 163 ? 22.778 -2.180 -12.435 1.00 94.62 163 ALA A C 1
ATOM 1211 O O . ALA A 1 163 ? 22.754 -2.409 -11.228 1.00 94.62 163 ALA A O 1
ATOM 1212 N N . SER A 1 164 ? 23.659 -2.794 -13.227 1.00 93.94 164 SER A N 1
ATOM 1213 C CA . SER A 1 164 ? 24.590 -3.815 -12.724 1.00 93.94 164 SER A CA 1
ATOM 1214 C C . SER A 1 164 ? 25.539 -3.303 -11.632 1.00 93.94 164 SER A C 1
ATOM 1216 O O . SER A 1 164 ? 26.157 -4.097 -10.932 1.00 93.94 164 SER A O 1
ATOM 1218 N N . THR A 1 165 ? 25.701 -1.981 -11.511 1.00 94.44 165 THR A N 1
ATOM 1219 C CA . THR A 1 165 ? 26.472 -1.315 -10.450 1.00 94.44 165 THR A CA 1
ATOM 1220 C C . THR A 1 165 ? 25.717 -1.191 -9.128 1.00 94.44 165 THR A C 1
ATOM 1222 O O . THR A 1 165 ? 26.350 -0.931 -8.110 1.00 94.44 165 THR A O 1
ATOM 1225 N N . GLU A 1 166 ? 24.391 -1.318 -9.154 1.00 94.31 166 GLU A N 1
ATOM 1226 C CA . GLU A 1 166 ? 23.517 -1.308 -7.973 1.00 94.31 166 GLU A CA 1
ATOM 1227 C C . GLU A 1 166 ? 23.439 -2.705 -7.354 1.00 94.31 166 GLU A C 1
ATOM 1229 O O . GLU A 1 166 ? 23.316 -2.831 -6.139 1.00 94.31 166 GLU A O 1
ATOM 1234 N N . CYS A 1 167 ? 23.651 -3.744 -8.173 1.00 93.69 167 CYS A N 1
ATOM 1235 C CA . CYS A 1 167 ? 23.738 -5.115 -7.700 1.00 93.69 167 CYS A CA 1
ATOM 1236 C C . CYS A 1 167 ? 24.745 -5.255 -6.551 1.00 93.69 167 CYS A C 1
ATOM 1238 O O . CYS A 1 167 ? 25.906 -4.842 -6.694 1.00 93.69 167 CYS A O 1
ATOM 1240 N N . PRO A 1 168 ? 24.358 -5.906 -5.439 1.00 85.94 168 PRO A N 1
ATOM 1241 C CA . PRO A 1 168 ? 25.278 -6.167 -4.349 1.00 85.94 168 PRO A CA 1
ATOM 1242 C C . PRO A 1 168 ? 26.479 -6.941 -4.893 1.00 85.94 168 PRO A C 1
ATOM 1244 O O . PRO A 1 168 ? 26.323 -7.948 -5.589 1.00 85.94 168 PRO A O 1
ATOM 1247 N N . ALA A 1 169 ? 27.687 -6.439 -4.609 1.00 74.31 169 ALA A N 1
ATOM 1248 C CA . ALA A 1 169 ? 28.914 -7.080 -5.053 1.00 74.31 169 ALA A CA 1
ATOM 1249 C C . ALA A 1 169 ? 28.862 -8.552 -4.637 1.00 74.31 169 ALA A C 1
ATOM 1251 O O . ALA A 1 169 ? 28.715 -8.860 -3.455 1.00 74.31 169 ALA A O 1
ATOM 1252 N N . SER A 1 170 ? 29.014 -9.450 -5.608 1.00 57.62 170 SER A N 1
ATOM 1253 C CA . SER A 1 170 ? 28.979 -10.912 -5.472 1.00 57.62 170 SER A CA 1
ATOM 1254 C C . SER A 1 170 ? 30.060 -11.500 -4.541 1.00 57.62 170 SER A C 1
ATOM 1256 O O . SER A 1 170 ? 30.358 -12.689 -4.595 1.00 57.62 170 SER A O 1
ATOM 1258 N N . ASN A 1 171 ? 30.681 -10.674 -3.698 1.00 42.34 171 ASN A N 1
ATOM 1259 C CA . ASN A 1 171 ? 31.814 -10.992 -2.844 1.00 42.34 171 ASN A CA 1
ATOM 1260 C C . ASN A 1 171 ? 31.423 -11.370 -1.411 1.00 42.34 171 ASN A C 1
ATOM 1262 O O . ASN A 1 171 ? 32.318 -11.687 -0.632 1.00 42.34 171 ASN A O 1
ATOM 1266 N N . ASP A 1 172 ? 30.136 -11.396 -1.062 1.00 44.00 172 ASP A N 1
ATOM 1267 C CA . ASP A 1 172 ? 29.691 -12.060 0.164 1.00 44.00 172 ASP A CA 1
ATOM 1268 C C . ASP A 1 172 ? 29.065 -13.411 -0.177 1.00 44.00 172 ASP A C 1
ATOM 1270 O O . ASP A 1 172 ? 27.856 -13.614 -0.203 1.00 44.00 172 ASP A O 1
ATOM 1274 N N . SER A 1 173 ? 29.949 -14.363 -0.470 1.00 41.94 173 SER A N 1
ATOM 1275 C CA . SER A 1 173 ? 29.649 -15.788 -0.364 1.00 41.94 173 SER A CA 1
ATOM 1276 C C . SER A 1 173 ? 29.616 -16.212 1.110 1.00 41.94 173 SER A C 1
ATOM 1278 O O . SER A 1 173 ? 30.227 -17.216 1.479 1.00 41.94 173 SER A O 1
ATOM 1280 N N . THR A 1 174 ? 28.929 -15.474 1.985 1.00 37.41 174 THR A N 1
ATOM 1281 C CA . THR A 1 174 ? 28.340 -16.128 3.147 1.00 37.41 174 THR A CA 1
ATOM 1282 C C . THR A 1 174 ? 27.263 -17.049 2.584 1.00 37.41 174 THR A C 1
ATOM 1284 O O . THR A 1 174 ? 26.360 -16.591 1.884 1.00 37.41 174 THR A O 1
ATOM 1287 N N . PRO A 1 175 ? 27.377 -18.372 2.781 1.00 35.69 175 PRO A N 1
ATOM 1288 C CA . PRO A 1 175 ? 26.380 -19.287 2.273 1.00 35.69 175 PRO A CA 1
ATOM 1289 C C . PRO A 1 175 ? 25.053 -18.951 2.951 1.00 35.69 175 PRO A C 1
ATOM 1291 O O . PRO A 1 175 ? 24.825 -19.305 4.108 1.00 35.69 175 PRO A O 1
ATOM 1294 N N . VAL A 1 176 ? 24.148 -18.313 2.207 1.00 45.59 176 VAL A N 1
ATOM 1295 C CA . VAL A 1 176 ? 22.722 -18.595 2.362 1.00 45.59 176 VAL A CA 1
ATOM 1296 C C . VAL A 1 176 ? 22.639 -20.120 2.334 1.00 45.59 176 VAL A C 1
ATOM 1298 O O . VAL A 1 176 ? 23.179 -20.711 1.392 1.00 45.59 176 VAL A O 1
ATOM 1301 N N . PRO A 1 177 ? 22.102 -20.776 3.379 1.00 30.47 177 PRO A N 1
ATOM 1302 C CA . PRO A 1 177 ? 22.152 -22.222 3.492 1.00 30.47 177 PRO A CA 1
ATOM 1303 C C . PRO A 1 177 ? 21.610 -22.823 2.203 1.00 30.47 177 PRO A C 1
ATOM 1305 O O . PRO A 1 177 ? 20.427 -22.698 1.893 1.00 30.47 177 PRO A O 1
ATOM 1308 N N . THR A 1 178 ? 22.507 -23.441 1.434 1.00 37.19 178 THR A N 1
ATOM 1309 C CA . THR A 1 178 ? 22.156 -24.257 0.285 1.00 37.19 178 THR A CA 1
ATOM 1310 C C . THR A 1 178 ? 21.124 -25.263 0.792 1.00 37.19 178 THR A C 1
ATOM 1312 O O . THR A 1 178 ? 21.468 -26.049 1.684 1.00 37.19 178 THR A O 1
ATOM 1315 N N . PRO A 1 179 ? 19.866 -25.267 0.310 1.00 37.22 179 PRO A N 1
ATOM 1316 C CA . PRO A 1 179 ? 18.979 -26.373 0.607 1.00 37.22 179 PRO A CA 1
ATOM 1317 C C . PRO A 1 179 ? 19.680 -27.616 0.077 1.00 37.22 179 PRO A C 1
ATOM 1319 O O . PRO A 1 179 ? 19.974 -27.731 -1.113 1.00 37.22 179 PRO A O 1
ATOM 1322 N N . SER A 1 180 ? 20.047 -28.486 1.014 1.00 34.03 180 SER A N 1
ATOM 1323 C CA . SER A 1 180 ? 20.755 -29.720 0.742 1.00 34.03 180 SER A CA 1
ATOM 1324 C C . SER A 1 180 ? 20.004 -30.457 -0.362 1.00 34.03 180 SER A C 1
ATOM 1326 O O . SER A 1 180 ? 18.855 -30.864 -0.181 1.00 34.03 180 SER A O 1
ATOM 1328 N N . SER A 1 181 ? 20.646 -30.607 -1.518 1.00 35.75 181 SER A N 1
ATOM 1329 C CA . SER A 1 181 ? 20.198 -31.409 -2.654 1.00 35.75 181 SER A CA 1
ATOM 1330 C C . SER A 1 181 ? 20.339 -32.897 -2.332 1.00 35.75 181 SER A C 1
ATOM 1332 O O . SER A 1 181 ? 20.924 -33.682 -3.071 1.00 35.75 181 SER A O 1
ATOM 1334 N N . THR A 1 182 ? 19.768 -33.300 -1.201 1.00 33.19 182 THR A N 1
ATOM 1335 C CA . THR A 1 182 ? 19.319 -34.668 -1.019 1.00 33.19 182 THR A CA 1
ATOM 1336 C C . THR A 1 182 ? 17.970 -34.731 -1.708 1.00 33.19 182 THR A C 1
ATOM 1338 O O . THR A 1 182 ? 17.045 -34.010 -1.335 1.00 33.19 182 THR A O 1
ATOM 1341 N N . SER A 1 183 ? 17.872 -35.556 -2.745 1.00 35.53 183 SER A N 1
ATOM 1342 C CA . SER A 1 183 ? 16.627 -35.938 -3.404 1.00 35.53 183 SER A CA 1
ATOM 1343 C C . SER A 1 183 ? 15.683 -36.594 -2.389 1.00 35.53 183 SER A C 1
ATOM 1345 O O . SER A 1 183 ? 15.588 -37.814 -2.292 1.00 35.53 183 SER A O 1
ATOM 1347 N N . SER A 1 184 ? 15.032 -35.760 -1.591 1.00 38.41 184 SER A N 1
ATOM 1348 C CA . SER A 1 184 ? 13.860 -36.071 -0.793 1.00 38.41 184 SER A CA 1
ATOM 1349 C C . SER A 1 184 ? 12.657 -35.558 -1.584 1.00 38.41 184 SER A C 1
ATOM 1351 O O . SER A 1 184 ? 12.749 -34.469 -2.161 1.00 38.41 184 SER A O 1
ATOM 1353 N N . PRO A 1 185 ? 11.553 -36.311 -1.691 1.00 37.94 185 PRO A N 1
ATOM 1354 C CA . PRO A 1 185 ? 10.369 -35.851 -2.401 1.00 37.94 185 PRO A CA 1
ATOM 1355 C C . PRO A 1 185 ? 9.803 -34.619 -1.685 1.00 37.94 185 PRO A C 1
ATOM 1357 O O . PRO A 1 185 ? 9.118 -34.724 -0.669 1.00 37.94 185 PRO A O 1
ATOM 1360 N N . TRP A 1 186 ? 10.119 -33.437 -2.217 1.00 30.53 186 TRP A N 1
ATOM 1361 C CA . TRP A 1 186 ? 9.511 -32.179 -1.817 1.00 30.53 186 TRP A CA 1
ATOM 1362 C C . TRP A 1 186 ? 8.026 -32.245 -2.147 1.00 30.53 186 TRP A C 1
ATOM 1364 O O . TRP A 1 186 ? 7.609 -32.098 -3.293 1.00 30.53 186 TRP A O 1
ATOM 1374 N N . THR A 1 187 ? 7.225 -32.454 -1.112 1.00 34.06 187 THR A N 1
ATOM 1375 C CA . THR A 1 187 ? 5.887 -31.877 -1.097 1.00 34.06 187 THR A CA 1
ATOM 1376 C C . THR A 1 187 ? 6.106 -30.381 -0.851 1.00 34.06 187 THR A C 1
ATOM 1378 O O . THR A 1 187 ? 6.751 -30.053 0.147 1.00 34.06 187 THR A O 1
ATOM 1381 N N . PRO A 1 188 ? 5.680 -29.475 -1.752 1.00 33.97 188 PRO A N 1
ATOM 1382 C CA . PRO A 1 188 ? 5.766 -28.039 -1.518 1.00 33.97 188 PRO A CA 1
ATOM 1383 C C . PRO A 1 188 ? 5.216 -27.723 -0.129 1.00 33.97 188 PRO A C 1
ATOM 1385 O O . PRO A 1 188 ? 4.129 -28.195 0.215 1.00 33.97 188 PRO A O 1
ATOM 1388 N N . ALA A 1 189 ? 5.966 -26.959 0.672 1.00 43.72 189 ALA A N 1
ATOM 1389 C CA . ALA A 1 189 ? 5.397 -26.388 1.883 1.00 43.72 189 ALA A CA 1
ATOM 1390 C C . ALA A 1 189 ? 4.121 -25.638 1.461 1.00 43.72 189 ALA A C 1
ATOM 1392 O O . ALA A 1 189 ? 4.172 -24.896 0.471 1.00 43.72 189 ALA A O 1
ATOM 1393 N N . PRO A 1 190 ? 2.974 -25.882 2.117 1.00 54.12 190 PRO A N 1
ATOM 1394 C CA . PRO A 1 190 ? 1.732 -25.231 1.744 1.00 54.12 190 PRO A CA 1
ATOM 1395 C C . PRO A 1 190 ? 1.944 -23.714 1.698 1.00 54.12 190 PRO A C 1
ATOM 1397 O O . PRO A 1 190 ? 2.663 -23.193 2.556 1.00 54.12 190 PRO A O 1
ATOM 1400 N N . PRO A 1 191 ? 1.358 -23.003 0.719 1.00 68.44 191 PRO A N 1
ATOM 1401 C CA . PRO A 1 191 ? 1.398 -21.548 0.708 1.00 68.44 191 PRO A CA 1
ATOM 1402 C C . PRO A 1 191 ? 0.955 -21.033 2.080 1.00 68.44 191 PRO A C 1
ATOM 1404 O O . PRO A 1 191 ? -0.084 -21.453 2.591 1.00 68.44 191 PRO A O 1
ATOM 1407 N N . VAL A 1 192 ? 1.781 -20.191 2.703 1.00 74.50 192 VAL A N 1
ATOM 1408 C CA . VAL A 1 192 ? 1.496 -19.640 4.030 1.00 74.50 192 VAL A CA 1
ATOM 1409 C C . VAL A 1 192 ? 0.240 -18.784 3.915 1.00 74.50 192 VAL A C 1
ATOM 1411 O O . VAL A 1 192 ? 0.215 -17.785 3.200 1.00 74.50 192 VAL A O 1
ATOM 1414 N N . VAL A 1 193 ? -0.826 -19.201 4.595 1.00 90.69 193 VAL A N 1
ATOM 1415 C CA . VAL A 1 193 ? -2.106 -18.493 4.591 1.00 90.69 193 VAL A CA 1
ATOM 1416 C C . VAL A 1 193 ? -2.146 -17.586 5.817 1.00 90.69 193 VAL A C 1
ATOM 1418 O O . VAL A 1 193 ? -2.540 -18.020 6.891 1.00 90.69 193 VAL A O 1
ATOM 1421 N N . CYS A 1 194 ? -1.740 -16.321 5.677 1.00 94.50 194 CYS A N 1
ATOM 1422 C CA . CYS A 1 194 ? -1.720 -15.371 6.802 1.00 94.50 194 CYS A CA 1
ATOM 1423 C C . CYS A 1 194 ? -3.108 -15.183 7.450 1.00 94.50 194 CYS A C 1
ATOM 1425 O O . CYS A 1 194 ? -3.223 -15.022 8.658 1.00 94.50 194 CYS A O 1
ATOM 1427 N N . HIS A 1 195 ? -4.188 -15.325 6.678 1.00 92.00 195 HIS A N 1
ATOM 1428 C CA . HIS A 1 195 ? -5.557 -15.074 7.140 1.00 92.00 195 HIS A CA 1
ATOM 1429 C C . HIS A 1 195 ? 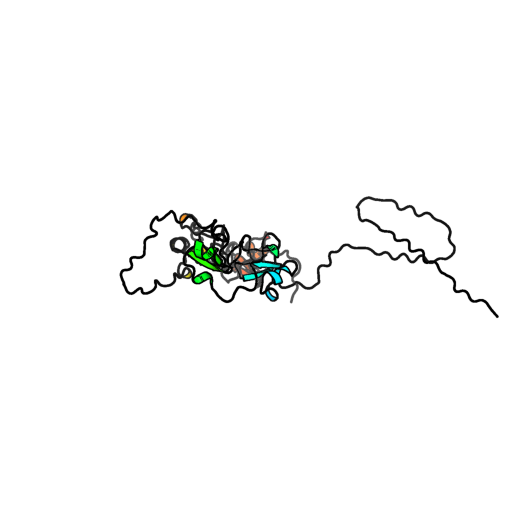-6.053 -16.045 8.231 1.00 92.00 195 HIS A C 1
ATOM 1431 O O . HIS A 1 195 ? -7.101 -15.804 8.823 1.00 92.00 195 HIS A O 1
ATOM 1437 N N . SER A 1 196 ? -5.343 -17.148 8.508 1.00 94.00 196 SER A N 1
ATOM 1438 C CA . SER A 1 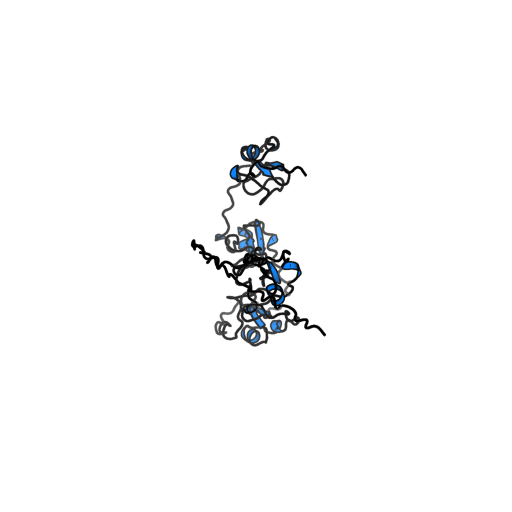196 ? -5.715 -18.065 9.595 1.00 94.00 196 SER A CA 1
ATOM 1439 C C . SER A 1 196 ? -5.372 -17.540 10.990 1.00 94.00 196 SER A C 1
ATOM 1441 O O . SER A 1 196 ? -5.857 -18.095 11.975 1.00 94.00 196 SER A O 1
ATOM 1443 N N . TYR A 1 197 ? -4.526 -16.513 11.095 1.00 95.75 197 TYR A N 1
ATOM 1444 C CA . TYR A 1 197 ? -4.115 -15.944 12.375 1.00 95.75 197 TYR A CA 1
ATOM 1445 C C . TYR A 1 197 ? -5.031 -14.782 12.755 1.00 95.75 197 TYR A C 1
ATOM 1447 O O . TYR A 1 197 ? -5.140 -13.792 12.036 1.00 95.75 197 TYR A O 1
ATOM 1455 N N . THR A 1 198 ? -5.684 -14.898 13.910 1.00 94.81 198 THR A N 1
ATOM 1456 C CA . THR A 1 198 ? -6.646 -13.907 14.419 1.00 94.81 198 THR A CA 1
ATOM 1457 C C . THR A 1 198 ? -6.054 -13.003 15.501 1.00 94.81 198 THR A C 1
ATOM 1459 O O . THR A 1 198 ? -6.790 -12.273 16.160 1.00 94.81 198 THR A O 1
ATOM 1462 N N . SER A 1 199 ? -4.742 -13.076 15.737 1.00 95.38 199 SER A N 1
ATOM 1463 C CA . SER A 1 199 ? -4.039 -12.239 16.707 1.00 95.38 199 SER A CA 1
ATOM 1464 C C . SER A 1 199 ? -2.765 -11.657 16.094 1.00 95.38 199 SER A C 1
ATOM 1466 O O . SER A 1 199 ? -2.099 -12.311 15.288 1.00 95.38 199 SER A O 1
ATOM 1468 N N . CYS A 1 200 ? -2.402 -10.438 16.504 1.00 96.31 200 CYS A N 1
ATOM 1469 C CA . CYS A 1 200 ? -1.177 -9.792 16.032 1.00 96.31 200 CYS A CA 1
ATOM 1470 C C . CYS A 1 200 ? 0.075 -10.601 16.387 1.00 96.31 200 CYS A C 1
ATOM 1472 O O . CYS A 1 200 ? 0.959 -10.763 15.551 1.00 96.31 200 CYS A O 1
ATOM 1474 N N . ALA A 1 201 ? 0.133 -11.146 17.607 1.00 95.62 201 ALA A N 1
ATOM 1475 C CA . ALA A 1 201 ? 1.293 -11.891 18.085 1.00 95.62 201 ALA A CA 1
ATOM 1476 C C . ALA A 1 201 ? 1.532 -13.176 17.277 1.00 95.62 201 ALA A C 1
ATOM 1478 O O . ALA A 1 201 ? 2.677 -13.467 16.932 1.00 95.62 201 ALA A O 1
ATOM 1479 N N . ASP A 1 202 ? 0.466 -13.908 16.937 1.00 95.44 202 ASP A N 1
ATOM 1480 C CA . ASP A 1 202 ? 0.584 -15.119 16.121 1.00 95.44 202 ASP A CA 1
ATOM 1481 C C . ASP A 1 202 ? 0.893 -14.772 14.659 1.00 95.44 202 ASP A C 1
ATOM 1483 O O . ASP A 1 202 ? 1.692 -15.446 14.020 1.00 95.44 202 ASP A O 1
ATOM 1487 N N . CYS A 1 203 ? 0.304 -13.689 14.145 1.00 96.88 203 CYS A N 1
ATOM 1488 C CA . CYS A 1 203 ? 0.498 -13.228 12.775 1.00 96.88 203 CYS A CA 1
ATOM 1489 C C . CYS A 1 203 ? 1.927 -12.732 12.499 1.00 96.88 203 CYS A C 1
ATOM 1491 O O . CYS A 1 203 ? 2.591 -13.225 11.593 1.00 96.88 203 CYS A O 1
ATOM 1493 N N . ALA A 1 204 ? 2.417 -11.787 13.306 1.00 95.75 204 ALA A N 1
ATOM 1494 C CA . ALA A 1 204 ? 3.742 -11.179 13.161 1.00 95.75 204 ALA A CA 1
ATOM 1495 C C . ALA A 1 204 ? 4.890 -12.151 13.501 1.00 95.75 204 ALA A C 1
ATOM 1497 O O . ALA A 1 204 ? 6.059 -11.873 13.241 1.00 95.75 204 ALA A O 1
ATOM 1498 N N . GLY A 1 205 ? 4.579 -13.300 14.112 1.00 92.50 205 GLY A N 1
ATOM 1499 C CA . GLY A 1 205 ? 5.538 -14.384 14.331 1.00 92.50 205 GLY A CA 1
ATOM 1500 C C . GLY A 1 205 ? 5.788 -15.251 13.092 1.00 92.50 205 GLY A C 1
ATOM 1501 O O . GLY A 1 205 ? 6.703 -16.077 13.102 1.00 92.50 205 GLY A O 1
ATOM 1502 N N . VAL A 1 206 ? 4.986 -15.091 12.036 1.00 95.31 206 VAL A N 1
ATOM 1503 C CA . VAL A 1 206 ? 5.035 -15.923 10.832 1.00 95.31 206 VAL A CA 1
ATOM 1504 C C . VAL A 1 206 ? 5.784 -15.188 9.731 1.00 95.31 206 VAL A C 1
ATOM 1506 O O . VAL A 1 206 ? 5.473 -14.054 9.379 1.00 95.31 206 VAL A O 1
ATOM 1509 N N . VAL A 1 207 ? 6.772 -15.867 9.148 1.00 90.56 207 VAL A N 1
ATOM 1510 C CA . VAL A 1 207 ? 7.532 -15.336 8.012 1.00 90.56 207 VAL A CA 1
ATOM 1511 C C . VAL A 1 207 ? 6.570 -15.000 6.868 1.00 90.56 207 VAL A C 1
ATOM 1513 O O . VAL A 1 207 ? 5.748 -15.834 6.491 1.00 90.56 207 VAL A O 1
ATOM 1516 N N . SER A 1 208 ? 6.707 -13.792 6.316 1.00 92.69 208 SER A N 1
ATOM 1517 C CA . SER A 1 208 ? 5.872 -13.249 5.231 1.00 92.69 208 SER A CA 1
ATOM 1518 C C . SER A 1 208 ? 4.463 -12.779 5.629 1.00 92.69 208 SER A C 1
ATOM 1520 O O . SER A 1 208 ? 3.683 -12.437 4.738 1.00 92.69 208 SER A O 1
ATOM 1522 N N . CYS A 1 209 ? 4.142 -12.705 6.925 1.00 97.12 209 CYS A N 1
ATOM 1523 C CA . CYS A 1 209 ? 2.881 -12.157 7.429 1.00 97.12 209 CYS A CA 1
ATOM 1524 C C . CYS A 1 209 ? 3.116 -10.974 8.379 1.00 97.12 209 CYS A C 1
ATOM 1526 O O . CYS A 1 209 ? 4.122 -10.911 9.079 1.00 97.12 209 CYS A O 1
ATOM 1528 N N . GLY A 1 210 ? 2.151 -10.061 8.435 1.00 96.75 210 GLY A N 1
ATOM 1529 C CA . GLY A 1 210 ? 2.098 -8.989 9.421 1.00 96.75 210 GLY A CA 1
ATOM 1530 C C . GLY A 1 210 ? 0.659 -8.587 9.719 1.00 96.75 210 GLY A C 1
ATOM 1531 O O . GLY A 1 210 ? -0.286 -8.959 9.015 1.00 96.75 210 GLY A O 1
ATOM 1532 N N . TRP A 1 211 ? 0.475 -7.883 10.826 1.00 97.62 211 TRP A N 1
ATOM 1533 C CA . TRP A 1 211 ? -0.852 -7.545 11.321 1.00 97.62 211 TRP A CA 1
ATOM 1534 C C . TRP A 1 211 ? -1.257 -6.141 10.893 1.00 97.62 211 TRP A C 1
ATOM 1536 O O . TRP A 1 211 ? -0.551 -5.177 11.191 1.00 97.62 211 TRP A O 1
ATOM 1546 N N . CYS A 1 212 ? -2.420 -6.016 10.256 1.00 96.62 212 CYS A N 1
ATOM 1547 C CA . CYS A 1 212 ? -3.019 -4.723 9.978 1.00 96.62 212 CYS A CA 1
ATOM 1548 C C . CYS A 1 212 ? -3.954 -4.309 11.119 1.00 96.62 212 CYS A C 1
ATOM 1550 O O . CYS A 1 212 ? -5.046 -4.845 11.287 1.00 96.62 212 CYS A O 1
ATOM 1552 N N . ASN A 1 213 ? -3.542 -3.321 11.907 1.00 91.12 213 ASN A N 1
ATOM 1553 C CA . ASN A 1 213 ? -4.307 -2.795 13.033 1.00 91.12 213 ASN A CA 1
ATOM 1554 C C . ASN A 1 213 ? -5.562 -2.021 12.599 1.00 91.12 213 ASN A C 1
ATOM 1556 O O . ASN A 1 213 ? -6.513 -1.928 13.366 1.00 91.12 213 ASN A O 1
ATOM 1560 N N . TYR A 1 214 ? -5.572 -1.470 11.381 1.00 84.19 214 TYR A N 1
ATOM 1561 C CA . TYR A 1 214 ? -6.735 -0.758 10.849 1.00 84.19 214 TYR A CA 1
ATOM 1562 C C . TYR A 1 214 ? -7.905 -1.708 10.557 1.00 84.19 214 TYR A C 1
ATOM 1564 O O . TYR A 1 214 ? -9.038 -1.427 10.936 1.00 84.19 214 TYR A O 1
ATOM 1572 N N . THR A 1 215 ? -7.629 -2.850 9.923 1.00 88.38 215 THR A N 1
ATOM 1573 C CA . THR A 1 215 ? -8.636 -3.865 9.568 1.00 88.38 215 THR A CA 1
ATOM 1574 C C . THR A 1 215 ? -8.800 -4.946 10.636 1.00 88.38 215 THR A C 1
ATOM 1576 O O . THR A 1 215 ? -9.792 -5.672 10.631 1.00 88.38 215 THR A O 1
ATOM 1579 N N . GLY A 1 216 ? -7.842 -5.072 11.558 1.00 92.88 216 GLY A N 1
ATOM 1580 C CA . GLY A 1 216 ? -7.813 -6.139 12.555 1.00 92.88 216 GLY A CA 1
ATOM 1581 C C . GLY A 1 216 ? -7.551 -7.520 11.948 1.00 92.88 216 GLY A C 1
ATOM 1582 O O . GLY A 1 216 ? -8.018 -8.517 12.498 1.00 92.88 216 GLY A O 1
ATOM 1583 N N . THR A 1 217 ? -6.848 -7.593 10.812 1.00 95.69 217 THR A N 1
ATOM 1584 C CA . THR A 1 217 ? -6.585 -8.847 10.092 1.00 95.69 217 THR A CA 1
ATOM 1585 C C . THR A 1 217 ? -5.100 -9.110 9.873 1.00 95.69 217 THR A C 1
ATOM 1587 O O . THR A 1 217 ? -4.293 -8.193 9.715 1.00 95.69 217 THR A O 1
ATOM 1590 N N . CYS A 1 218 ? -4.742 -10.394 9.834 1.00 97.38 218 CYS A N 1
ATOM 1591 C CA . CYS A 1 218 ? -3.411 -10.837 9.447 1.00 97.38 218 CYS A CA 1
ATOM 1592 C C . CYS A 1 218 ? -3.292 -10.916 7.924 1.00 97.38 218 CYS A C 1
ATOM 1594 O O . CYS A 1 218 ? -4.020 -11.667 7.268 1.00 97.38 218 CYS A O 1
ATOM 1596 N N . GLU A 1 219 ? -2.350 -10.168 7.366 1.00 95.81 219 GLU A N 1
ATOM 1597 C CA . GLU A 1 219 ? -2.151 -10.044 5.929 1.00 95.81 219 GLU A CA 1
ATOM 1598 C C . GLU A 1 219 ? -0.730 -10.468 5.555 1.00 95.81 219 GLU A C 1
ATOM 1600 O O . GLU A 1 219 ? 0.196 -10.436 6.364 1.00 95.81 219 GLU A O 1
ATOM 1605 N N . SER A 1 220 ? -0.543 -10.893 4.311 1.00 95.31 220 SER A N 1
ATOM 1606 C CA . SER A 1 220 ? 0.794 -11.090 3.753 1.00 95.31 220 SER A CA 1
ATOM 1607 C C . SER A 1 220 ? 1.452 -9.737 3.476 1.00 95.31 220 SER A C 1
ATOM 1609 O O . SER A 1 220 ? 0.770 -8.826 3.003 1.00 95.31 220 SER A O 1
ATOM 1611 N N . GLY A 1 221 ? 2.754 -9.600 3.727 1.00 93.12 221 GLY A N 1
ATOM 1612 C CA . GLY A 1 221 ? 3.457 -8.329 3.523 1.00 93.12 221 GLY A CA 1
ATOM 1613 C C . GLY A 1 221 ? 4.971 -8.395 3.714 1.00 93.12 221 GLY A C 1
ATOM 1614 O O . GLY A 1 221 ? 5.580 -9.459 3.587 1.00 93.12 221 GLY A O 1
ATOM 1615 N N . SER A 1 222 ? 5.557 -7.249 4.054 1.00 92.44 222 SER A N 1
ATOM 1616 C CA . SER A 1 222 ? 6.971 -7.026 4.382 1.00 92.44 222 SER A CA 1
ATOM 1617 C C . SER A 1 222 ? 7.109 -6.136 5.634 1.00 92.44 222 SER A C 1
ATOM 1619 O O . SER A 1 222 ? 6.096 -5.639 6.124 1.00 92.44 222 SER A O 1
ATOM 1621 N N . PRO A 1 223 ? 8.321 -5.882 6.171 1.00 93.69 223 PRO A N 1
ATOM 1622 C CA . PRO A 1 223 ? 8.510 -4.923 7.265 1.00 93.69 223 PRO A CA 1
ATOM 1623 C C . PRO A 1 223 ? 7.908 -3.531 7.029 1.00 93.69 223 PRO A C 1
ATOM 1625 O O . PRO A 1 223 ? 7.571 -2.854 7.994 1.00 93.69 223 PRO A O 1
ATOM 1628 N N . GLU A 1 224 ? 7.756 -3.115 5.772 1.00 89.81 224 GLU A N 1
ATOM 1629 C CA . GLU A 1 224 ? 7.250 -1.800 5.370 1.00 89.81 224 GLU A CA 1
ATOM 1630 C C . GLU A 1 224 ? 5.717 -1.717 5.293 1.00 89.81 224 GLU A C 1
ATOM 1632 O O . GLU A 1 224 ? 5.160 -0.619 5.338 1.00 89.81 224 GLU A O 1
ATOM 1637 N N . GLY A 1 225 ? 5.019 -2.845 5.146 1.00 89.00 225 GLY A N 1
ATOM 1638 C CA . GLY A 1 225 ? 3.569 -2.848 4.961 1.00 89.00 225 GLY A CA 1
ATOM 1639 C C . GLY A 1 225 ? 3.000 -4.158 4.423 1.00 89.00 225 GLY A C 1
ATOM 1640 O O . GLY A 1 225 ? 3.723 -5.077 4.037 1.00 89.00 225 GLY A O 1
ATOM 1641 N N . SER A 1 226 ? 1.675 -4.237 4.368 1.00 95.88 226 SER A N 1
ATOM 1642 C CA . SER A 1 226 ? 0.938 -5.335 3.754 1.00 95.88 226 SER A CA 1
ATOM 1643 C C . SER A 1 226 ? 0.879 -5.218 2.231 1.00 95.88 226 SER A C 1
ATOM 1645 O O . SER A 1 226 ? 0.944 -4.130 1.653 1.00 95.88 226 SER A O 1
ATOM 1647 N N . PHE A 1 227 ? 0.666 -6.354 1.563 1.00 82.31 227 PHE A N 1
ATOM 1648 C CA . PHE A 1 227 ? 0.339 -6.414 0.132 1.00 82.31 227 PHE A CA 1
ATOM 1649 C C . PHE A 1 227 ? -1.117 -6.023 -0.189 1.00 82.31 227 PHE A C 1
ATOM 1651 O O . PHE A 1 227 ? -1.518 -6.073 -1.351 1.00 82.31 227 PHE A O 1
ATOM 1658 N N . SER A 1 228 ? -1.890 -5.591 0.811 1.00 81.19 228 SER A N 1
ATOM 1659 C CA . SER A 1 228 ? -3.244 -5.041 0.649 1.00 81.19 228 SER A CA 1
ATOM 1660 C C . SER A 1 228 ? -3.335 -3.550 1.010 1.00 81.19 228 SER A C 1
ATOM 1662 O O . SER A 1 228 ? -4.434 -3.001 1.045 1.00 81.19 228 SER A O 1
ATOM 1664 N N . GLY A 1 229 ? -2.199 -2.883 1.252 1.00 81.69 229 GLY A N 1
ATOM 1665 C CA . GLY A 1 229 ? -2.121 -1.436 1.486 1.00 81.69 229 GLY A CA 1
ATOM 1666 C C . GLY A 1 229 ? -2.108 -1.001 2.953 1.00 81.69 229 GLY A C 1
ATOM 1667 O O . GLY A 1 229 ? -2.205 0.192 3.231 1.00 81.69 229 GLY A O 1
ATOM 1668 N N . CYS A 1 230 ? -1.971 -1.926 3.904 1.00 90.88 230 CYS A N 1
ATOM 1669 C CA . CYS A 1 230 ? -1.812 -1.564 5.307 1.00 90.88 230 CYS A CA 1
ATOM 1670 C C . CYS A 1 230 ? -0.354 -1.222 5.610 1.00 90.88 230 CYS A C 1
ATOM 1672 O O . CYS A 1 230 ? 0.503 -2.097 5.617 1.00 90.88 230 CYS A O 1
ATOM 1674 N N . VAL A 1 231 ? -0.065 0.049 5.856 1.00 92.69 231 VAL A N 1
ATOM 1675 C CA . VAL A 1 231 ? 1.291 0.560 6.112 1.00 92.69 231 VAL A CA 1
ATOM 1676 C C . VAL A 1 231 ? 1.376 1.187 7.504 1.00 92.69 231 VAL A C 1
ATOM 1678 O O . VAL A 1 231 ? 0.378 1.270 8.228 1.00 92.69 231 VAL A O 1
ATOM 1681 N N . ASP A 1 232 ? 2.568 1.631 7.901 1.00 81.06 232 ASP A N 1
ATOM 1682 C CA . ASP A 1 232 ? 2.763 2.409 9.127 1.00 81.06 232 ASP A CA 1
ATOM 1683 C C . ASP A 1 232 ? 1.765 3.584 9.249 1.00 81.06 232 ASP A C 1
ATOM 1685 O O . ASP A 1 232 ? 1.466 4.250 8.254 1.00 81.06 232 ASP A O 1
ATOM 1689 N N . PRO A 1 233 ? 1.254 3.890 10.460 1.00 85.19 233 PRO A N 1
ATOM 1690 C CA . PRO A 1 233 ? 1.533 3.246 11.751 1.00 85.19 233 PRO A CA 1
ATOM 1691 C C . PRO A 1 233 ? 0.620 2.041 12.054 1.00 85.19 233 PRO A C 1
ATOM 1693 O O . PRO A 1 233 ? 0.566 1.571 13.190 1.00 85.19 233 PRO A O 1
ATOM 1696 N N . TYR A 1 234 ? -0.168 1.581 11.080 1.00 89.62 234 TYR A N 1
ATOM 1697 C CA . TYR A 1 234 ? -1.174 0.534 11.273 1.00 89.62 234 TYR A CA 1
ATOM 1698 C C . TYR A 1 234 ? -0.639 -0.868 10.992 1.00 89.62 234 TYR A C 1
ATOM 1700 O O . TYR A 1 234 ? -1.377 -1.834 11.156 1.00 89.62 234 TYR A O 1
ATOM 1708 N N . TRP A 1 235 ? 0.620 -0.993 10.584 1.00 95.62 235 TRP A N 1
ATOM 1709 C CA . TRP A 1 235 ? 1.240 -2.260 10.242 1.00 95.62 235 TRP A CA 1
ATOM 1710 C C . TRP A 1 235 ? 2.185 -2.742 11.341 1.00 95.62 235 TRP A C 1
ATOM 1712 O O . TRP A 1 235 ? 3.132 -2.058 11.717 1.00 95.62 235 TRP A O 1
ATOM 1722 N N . SER A 1 236 ? 1.950 -3.948 11.851 1.00 96.94 236 SER A N 1
ATOM 1723 C CA . SER A 1 236 ? 2.809 -4.579 12.853 1.00 96.94 236 SER A CA 1
ATOM 1724 C C . SER A 1 236 ? 3.475 -5.814 12.256 1.00 96.94 236 SER A C 1
ATOM 1726 O O . SER A 1 236 ? 2.900 -6.903 12.239 1.00 96.94 236 SER A O 1
ATOM 1728 N N . TRP A 1 237 ? 4.705 -5.636 11.773 1.00 96.69 237 TRP A N 1
ATOM 1729 C CA . TRP A 1 237 ? 5.519 -6.725 11.227 1.00 96.69 237 TRP A CA 1
ATOM 1730 C C . TRP A 1 237 ? 6.229 -7.555 12.298 1.00 96.69 237 TRP A C 1
ATOM 1732 O O . TRP A 1 237 ? 6.411 -8.757 12.144 1.00 96.69 237 TRP A O 1
ATOM 1742 N N . TYR A 1 238 ? 6.634 -6.918 13.397 1.00 96.31 238 TYR A N 1
ATOM 1743 C CA . TYR A 1 238 ? 7.304 -7.590 14.505 1.00 96.31 238 TYR A CA 1
ATOM 1744 C C . TYR A 1 238 ? 6.362 -7.731 15.699 1.00 96.31 238 TYR A C 1
ATOM 1746 O O . TYR A 1 238 ? 5.585 -6.832 16.020 1.00 96.31 238 TYR A O 1
ATOM 1754 N N . THR A 1 239 ? 6.471 -8.840 16.426 1.00 95.56 239 THR A N 1
ATOM 1755 C CA . THR A 1 239 ? 5.620 -9.110 17.597 1.00 95.56 239 THR A CA 1
ATOM 1756 C C . THR A 1 239 ? 5.752 -8.057 18.702 1.00 95.56 239 THR A C 1
ATOM 1758 O O . THR A 1 239 ? 4.805 -7.830 19.449 1.00 95.56 239 THR A O 1
ATOM 1761 N N . ASN A 1 240 ? 6.893 -7.366 18.798 1.00 93.88 240 ASN A N 1
ATOM 1762 C CA . ASN A 1 240 ? 7.125 -6.296 19.773 1.00 93.88 240 ASN A CA 1
ATOM 1763 C C . ASN A 1 240 ? 6.498 -4.944 19.389 1.00 93.88 240 ASN A C 1
ATOM 1765 O O . ASN A 1 240 ? 6.477 -4.050 20.233 1.00 93.88 240 ASN A O 1
ATOM 1769 N N . VAL A 1 241 ? 6.018 -4.783 18.152 1.00 93.50 241 VAL A N 1
ATOM 1770 C CA . VAL A 1 241 ? 5.262 -3.595 17.710 1.00 93.50 241 VAL A CA 1
ATOM 1771 C C . VAL A 1 241 ? 3.761 -3.865 17.619 1.00 93.50 241 VAL A C 1
ATOM 1773 O O . VAL A 1 241 ? 3.004 -2.994 17.196 1.00 93.50 241 VAL A O 1
ATOM 1776 N N . CYS A 1 242 ? 3.317 -5.054 18.036 1.00 94.88 242 CYS A N 1
ATOM 1777 C CA . CYS A 1 242 ? 1.900 -5.341 18.173 1.00 94.88 242 CYS A CA 1
ATOM 1778 C C . CYS A 1 242 ? 1.264 -4.406 19.208 1.00 94.88 242 CYS A C 1
ATOM 1780 O O . CYS A 1 242 ? 1.818 -4.245 20.304 1.00 94.88 242 CYS A O 1
ATOM 1782 N N . PRO A 1 243 ? 0.089 -3.821 18.913 1.00 88.31 243 PRO A N 1
ATOM 1783 C CA . PRO A 1 243 ? -0.655 -3.074 19.911 1.00 88.31 243 PRO A CA 1
ATOM 1784 C C . PRO A 1 243 ? -0.925 -3.994 21.101 1.00 88.31 243 PRO A C 1
ATOM 1786 O O . PRO A 1 243 ? -1.292 -5.161 20.933 1.00 88.31 243 PRO A O 1
ATOM 1789 N N . ALA A 1 244 ? -0.708 -3.473 22.312 1.00 82.00 244 ALA A N 1
ATOM 1790 C CA . ALA A 1 244 ? -1.074 -4.201 23.516 1.00 82.00 244 ALA A CA 1
ATOM 1791 C C . ALA A 1 244 ? -2.549 -4.613 23.385 1.00 82.00 244 ALA A C 1
ATOM 1793 O O . ALA A 1 244 ? -3.350 -3.773 22.958 1.00 82.00 244 ALA A O 1
ATOM 1794 N N . PRO A 1 245 ? -2.914 -5.870 23.709 1.00 72.00 245 PRO A N 1
ATOM 1795 C CA . PRO A 1 245 ? -4.304 -6.285 23.658 1.00 72.00 245 PRO A CA 1
ATOM 1796 C C . PRO A 1 245 ? -5.113 -5.261 24.438 1.00 72.00 245 PRO A C 1
ATOM 1798 O O . PRO A 1 245 ? -4.795 -4.971 25.598 1.00 72.00 245 PRO A O 1
ATOM 1801 N N . SER A 1 246 ? -6.105 -4.669 23.769 1.00 59.22 246 SER A N 1
ATOM 1802 C CA . SER A 1 246 ? -7.048 -3.758 24.400 1.00 59.22 246 SER A CA 1
ATOM 1803 C C . SER A 1 246 ? -7.480 -4.418 25.707 1.00 59.22 246 SER A C 1
ATOM 1805 O O . SER A 1 246 ? -7.818 -5.610 25.672 1.00 59.22 246 SER A O 1
ATOM 1807 N N . PRO A 1 247 ? -7.436 -3.718 26.858 1.00 60.50 247 PRO A N 1
ATOM 1808 C CA . PRO A 1 247 ? -7.968 -4.267 28.096 1.00 60.50 247 PRO A CA 1
ATOM 1809 C C . PRO A 1 247 ? -9.330 -4.877 27.774 1.00 60.50 247 PRO A C 1
ATOM 1811 O O . PRO A 1 247 ? -10.074 -4.215 27.037 1.00 60.50 247 PRO A O 1
ATOM 1814 N N . PRO A 1 248 ? -9.634 -6.114 28.225 1.00 53.34 248 PRO A N 1
ATOM 1815 C CA . PRO A 1 248 ? -10.902 -6.755 27.912 1.00 53.34 248 PRO A CA 1
ATOM 1816 C C . PRO A 1 248 ? -11.982 -5.719 28.155 1.00 53.34 248 PRO A C 1
ATOM 1818 O O . PRO A 1 248 ? -12.061 -5.174 29.263 1.00 53.34 248 PRO A O 1
ATOM 1821 N N . SER A 1 249 ? -12.694 -5.354 27.082 1.00 42.94 249 SER A N 1
ATOM 1822 C CA . SER A 1 249 ? -13.703 -4.312 27.171 1.00 42.94 249 SER A CA 1
ATOM 1823 C C . SER A 1 249 ? -14.576 -4.681 28.363 1.00 42.94 249 SER A C 1
ATOM 1825 O O . SER A 1 249 ? -14.950 -5.859 28.470 1.00 42.94 249 SER A O 1
ATOM 1827 N N . PRO A 1 250 ? -14.832 -3.743 29.298 1.00 49.09 250 PRO A N 1
ATOM 1828 C CA . PRO A 1 250 ? -15.767 -3.992 30.382 1.00 49.09 250 PRO A CA 1
ATOM 1829 C C . PRO A 1 250 ? -16.980 -4.683 29.770 1.00 49.09 250 PRO A C 1
ATOM 1831 O O . PRO A 1 250 ? -17.377 -4.244 28.683 1.00 49.09 250 PRO A O 1
ATOM 1834 N N . PRO A 1 251 ? -17.489 -5.780 30.371 1.00 50.34 251 PRO A N 1
ATOM 1835 C CA . PRO A 1 251 ? -18.596 -6.537 29.799 1.00 50.34 251 PRO A CA 1
ATOM 1836 C C . PRO A 1 251 ? -19.605 -5.523 29.304 1.00 50.34 251 PRO A C 1
ATOM 1838 O O . PRO A 1 251 ? -20.024 -4.693 30.117 1.00 50.34 251 PRO A O 1
ATOM 1841 N N . ILE A 1 252 ? -19.850 -5.521 27.981 1.00 47.25 252 ILE A N 1
ATOM 1842 C CA . ILE A 1 252 ? -20.712 -4.533 27.329 1.00 47.25 252 ILE A CA 1
ATOM 1843 C C . ILE A 1 252 ? -21.939 -4.489 28.222 1.00 47.25 252 ILE A C 1
ATOM 1845 O O . ILE A 1 252 ? -22.583 -5.539 28.372 1.00 47.25 252 ILE A O 1
ATOM 1849 N N . PRO A 1 253 ? -22.186 -3.370 28.936 1.00 49.66 253 PRO A N 1
ATOM 1850 C CA . PRO A 1 253 ? -23.328 -3.318 29.815 1.00 49.66 253 PRO A CA 1
ATOM 1851 C C . PRO A 1 253 ? -24.492 -3.714 28.929 1.00 49.66 253 PRO A C 1
ATOM 1853 O O . PRO A 1 253 ? -24.596 -3.245 27.799 1.00 49.66 253 PRO A O 1
ATOM 1856 N N . THR A 1 254 ? -25.275 -4.694 29.364 1.00 55.69 254 THR A N 1
ATOM 1857 C CA . THR A 1 254 ? -26.458 -5.108 28.622 1.00 55.69 254 THR A CA 1
ATOM 1858 C C . THR A 1 254 ? -27.411 -3.920 28.698 1.00 55.69 254 THR A C 1
ATOM 1860 O O . THR A 1 254 ? -28.238 -3.834 29.603 1.00 55.69 254 THR A O 1
ATOM 1863 N N . VAL A 1 255 ? -27.199 -2.919 27.837 1.00 54.47 255 VAL A N 1
ATOM 1864 C CA . VAL A 1 255 ? -27.942 -1.669 27.823 1.00 54.47 255 VAL A CA 1
ATOM 1865 C C . VAL A 1 255 ? -29.252 -1.990 27.130 1.00 54.47 255 VAL A C 1
ATOM 1867 O O . VAL A 1 255 ? -29.453 -1.729 25.948 1.00 54.47 255 VAL A O 1
ATOM 1870 N N . GLY A 1 256 ? -30.171 -2.594 27.879 1.00 63.88 256 GLY A N 1
ATOM 1871 C CA . GLY A 1 256 ? -31.581 -2.451 27.565 1.00 63.88 256 GLY A CA 1
ATOM 1872 C C . GLY A 1 256 ? -31.913 -0.966 27.692 1.00 63.88 256 GLY A C 1
ATOM 1873 O O . GLY A 1 256 ? -32.122 -0.489 28.802 1.00 63.88 256 GLY A O 1
ATOM 1874 N N . GLY A 1 257 ? -31.878 -0.213 26.589 1.00 83.88 257 GLY A N 1
ATOM 1875 C CA . GLY A 1 257 ? -32.188 1.219 26.649 1.00 83.88 257 GLY A CA 1
ATOM 1876 C C . GLY A 1 257 ? -31.895 2.068 25.414 1.00 83.88 257 GLY A C 1
ATOM 1877 O O . GLY A 1 257 ? -32.562 3.092 25.260 1.00 83.88 257 GLY A O 1
ATOM 1878 N N . CYS A 1 258 ? -30.978 1.670 24.520 1.00 91.62 258 CYS A N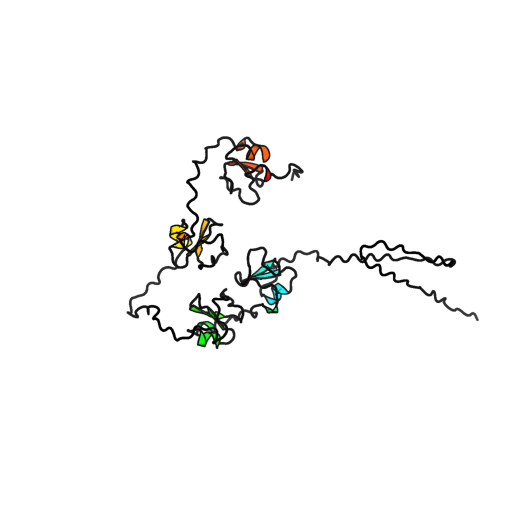 1
ATOM 1879 C CA . CYS A 1 258 ? -30.599 2.527 23.383 1.00 91.62 258 CYS A CA 1
ATOM 1880 C C . CYS A 1 258 ? -31.790 2.853 22.466 1.00 91.62 258 CYS A C 1
ATOM 1882 O O . CYS A 1 258 ? -31.982 4.007 22.101 1.00 91.62 258 CYS A O 1
ATOM 1884 N N . GLY A 1 259 ? -32.690 1.893 22.220 1.00 88.62 259 GLY A N 1
ATOM 1885 C CA . GLY A 1 259 ? -33.845 2.082 21.327 1.00 88.62 259 GLY A CA 1
ATOM 1886 C C . GLY A 1 259 ? -34.897 3.112 21.773 1.00 88.62 259 GLY A C 1
ATOM 1887 O O . GLY A 1 259 ? -35.891 3.290 21.076 1.00 88.62 259 GLY A O 1
ATOM 1888 N N . SER A 1 260 ? -34.727 3.769 22.927 1.00 88.44 260 SER A N 1
ATOM 1889 C CA . SER A 1 260 ? -35.636 4.830 23.389 1.00 88.44 260 SER A CA 1
ATOM 1890 C C . SER A 1 260 ? -35.282 6.225 22.860 1.00 88.44 260 SER A C 1
ATOM 1892 O O . SER A 1 260 ? -36.153 7.096 22.828 1.00 88.44 260 SER A O 1
ATOM 1894 N N . ALA A 1 261 ? -34.039 6.444 22.426 1.00 93.62 261 ALA A N 1
ATOM 1895 C CA . ALA A 1 261 ? -33.608 7.707 21.838 1.00 93.62 261 ALA A CA 1
ATOM 1896 C C . ALA A 1 261 ? -34.037 7.794 20.367 1.00 93.62 261 ALA A C 1
ATOM 1898 O O . ALA A 1 261 ? -33.800 6.873 19.587 1.00 93.62 261 ALA A O 1
ATOM 1899 N N . GLN A 1 262 ? -34.664 8.911 19.989 1.00 94.19 262 GLN A N 1
ATOM 1900 C CA . GLN A 1 262 ? -35.142 9.160 18.620 1.00 94.19 262 GLN A CA 1
ATOM 1901 C C . GLN A 1 262 ? -34.247 10.121 17.834 1.00 94.19 262 GLN A C 1
ATOM 1903 O O . GLN A 1 262 ? -34.528 10.417 16.675 1.00 94.19 262 GLN A O 1
ATOM 1908 N N . ASP A 1 263 ? -33.183 10.623 18.456 1.00 95.19 263 ASP A N 1
ATOM 1909 C CA . ASP A 1 263 ? -32.233 11.523 17.823 1.00 95.19 263 ASP A CA 1
ATOM 1910 C C . ASP A 1 263 ? -30.807 11.274 18.325 1.00 95.19 263 ASP A C 1
ATOM 1912 O O . ASP A 1 263 ? -30.572 10.664 19.372 1.00 95.19 263 ASP A O 1
ATOM 1916 N N . CYS A 1 264 ? -29.837 11.766 17.557 1.00 95.88 264 CYS A N 1
ATOM 1917 C CA . CYS A 1 264 ? -28.422 11.556 17.838 1.00 95.88 264 CYS A CA 1
ATOM 1918 C C . CYS A 1 264 ? -27.983 12.132 19.193 1.00 95.88 264 CYS A C 1
ATOM 1920 O O . CYS A 1 264 ? -27.179 11.521 19.900 1.00 95.88 264 CYS A O 1
ATOM 1922 N N . LEU A 1 265 ? -28.528 13.289 19.584 1.00 95.31 265 LEU A N 1
ATOM 1923 C CA . LEU A 1 265 ? -28.128 13.979 20.813 1.00 95.31 265 LEU A CA 1
ATOM 1924 C C . LEU A 1 265 ? -28.585 13.213 22.058 1.00 95.31 265 LEU A C 1
ATOM 1926 O O . LEU A 1 265 ? -27.812 13.033 22.996 1.00 95.31 265 LEU A O 1
ATOM 1930 N N . SER A 1 266 ? -29.831 12.740 22.060 1.00 94.94 266 SER A N 1
ATOM 1931 C CA . SER A 1 266 ? -30.361 11.888 23.124 1.00 94.94 266 SER A CA 1
ATOM 1932 C C . SER A 1 266 ? -29.665 10.532 23.145 1.00 94.94 266 SER A C 1
ATOM 1934 O O . SER A 1 266 ? -29.363 10.039 24.227 1.00 94.94 266 SER A O 1
ATOM 1936 N N . CYS A 1 267 ? -29.331 9.970 21.981 1.00 95.69 267 CYS A N 1
ATOM 1937 C CA . CYS A 1 267 ? -28.658 8.681 21.875 1.00 95.69 267 CYS A CA 1
ATOM 1938 C C . CYS A 1 267 ? -27.231 8.688 22.435 1.00 95.69 267 CYS A C 1
ATOM 1940 O O . CYS A 1 267 ? -26.909 7.879 23.299 1.00 95.69 267 CYS A O 1
ATOM 1942 N N . THR A 1 268 ? -26.394 9.632 22.001 1.00 94.38 268 THR A N 1
ATOM 1943 C CA . THR A 1 268 ? -24.996 9.757 22.465 1.00 94.38 268 THR A CA 1
ATOM 1944 C C . THR A 1 268 ? -24.893 10.170 23.939 1.00 94.38 268 THR A C 1
ATOM 1946 O O . THR A 1 268 ? -23.848 10.010 24.568 1.00 94.38 268 THR A O 1
ATOM 1949 N N . GLY A 1 269 ? -25.988 10.667 24.528 1.00 92.94 269 GLY A N 1
ATOM 1950 C CA . GLY A 1 269 ? -26.114 10.895 25.968 1.00 92.94 269 GLY A CA 1
ATOM 1951 C C . GLY A 1 269 ? -26.378 9.624 26.789 1.00 92.94 269 GLY A C 1
ATOM 1952 O O . GLY A 1 269 ? -26.148 9.624 28.002 1.00 92.94 269 GLY A O 1
ATOM 1953 N N . LEU A 1 270 ? -26.842 8.538 26.159 1.00 91.19 270 LEU A N 1
ATOM 1954 C CA . LEU A 1 270 ? -27.045 7.238 26.797 1.00 91.19 270 LEU A CA 1
ATOM 1955 C C . LEU A 1 270 ? -25.715 6.479 26.774 1.00 91.19 270 LEU A C 1
ATOM 1957 O O . LEU A 1 270 ? -25.339 5.886 25.770 1.00 91.19 270 LEU A O 1
ATOM 1961 N N . GLY A 1 271 ? -24.970 6.515 27.881 1.00 89.62 271 GLY A N 1
ATOM 1962 C CA . GLY A 1 271 ? -23.680 5.825 27.973 1.00 89.62 271 GLY A CA 1
ATOM 1963 C C . GLY A 1 271 ? -23.777 4.358 27.530 1.00 89.62 271 GLY A C 1
ATOM 1964 O O . GLY A 1 271 ? -24.572 3.596 28.079 1.00 89.62 271 GLY A O 1
ATOM 1965 N N . GLY A 1 272 ? -22.961 3.969 26.545 1.00 90.94 272 GLY A N 1
ATOM 1966 C CA . GLY A 1 272 ? -23.019 2.641 25.920 1.00 90.94 272 GLY A CA 1
ATOM 1967 C C . GLY A 1 272 ? -23.782 2.589 24.589 1.00 90.94 272 GLY A C 1
ATOM 1968 O O . GLY A 1 272 ? -23.810 1.528 23.967 1.00 90.94 272 GLY A O 1
ATOM 1969 N N . CYS A 1 273 ? -24.373 3.700 24.147 1.00 95.38 273 CYS A N 1
ATOM 1970 C CA . CYS A 1 273 ? -25.096 3.815 22.886 1.00 95.38 273 CYS A CA 1
ATOM 1971 C C . CYS A 1 273 ? -24.431 4.832 21.947 1.00 95.38 273 CYS A C 1
ATOM 1973 O O . CYS A 1 273 ? -23.812 5.797 22.395 1.00 95.38 273 CYS A O 1
ATOM 1975 N N . GLY A 1 274 ? -24.612 4.637 20.645 1.00 95.31 274 GLY A N 1
ATOM 1976 C CA . GLY A 1 274 ? -24.274 5.613 19.614 1.00 95.31 274 GLY A CA 1
ATOM 1977 C C . GLY A 1 274 ? -25.336 5.646 18.520 1.00 95.31 274 GLY A C 1
ATOM 1978 O O . GLY A 1 274 ? -26.202 4.771 18.423 1.00 95.31 274 GLY A O 1
ATOM 1979 N N . TRP A 1 275 ? -25.318 6.717 17.740 1.00 96.81 275 TRP A N 1
ATOM 1980 C CA . TRP A 1 275 ? -26.309 6.982 16.712 1.00 96.81 275 TRP A CA 1
ATOM 1981 C C . TRP A 1 275 ? -25.821 6.497 15.356 1.00 96.81 275 TRP A C 1
ATOM 1983 O O . TRP A 1 275 ? -24.770 6.925 14.876 1.00 96.81 275 TRP A O 1
ATOM 1993 N N . CYS A 1 276 ? -26.621 5.656 14.711 1.00 96.88 276 CYS A N 1
ATOM 1994 C CA . CYS A 1 276 ? -26.393 5.256 13.339 1.00 96.88 276 CYS A CA 1
ATOM 1995 C C . CYS A 1 276 ? -27.199 6.151 12.391 1.00 96.88 276 CYS A C 1
ATOM 1997 O O . CYS A 1 276 ? -28.418 6.047 12.259 1.00 96.88 276 CYS A O 1
ATOM 1999 N N . SER A 1 277 ? -26.511 7.046 11.689 1.00 94.56 277 SER A N 1
ATOM 2000 C CA . SER A 1 277 ? -27.139 7.960 10.725 1.00 94.56 277 SER A CA 1
ATOM 2001 C C . SER A 1 277 ? -27.709 7.250 9.492 1.00 94.56 277 SER A C 1
ATOM 2003 O O . SER A 1 277 ? -28.624 7.780 8.866 1.00 94.56 277 SER A O 1
ATOM 2005 N N . PHE A 1 278 ? -27.221 6.045 9.170 1.00 92.75 278 PHE A N 1
ATOM 2006 C CA . PHE A 1 278 ? -27.702 5.257 8.033 1.00 92.75 278 PHE A CA 1
ATOM 2007 C C . PHE A 1 278 ? -29.135 4.746 8.237 1.00 92.75 278 PHE A C 1
ATOM 2009 O O . PHE A 1 278 ? -29.970 4.874 7.343 1.00 92.75 278 PHE A O 1
ATOM 2016 N N . ASN A 1 279 ? -29.441 4.195 9.414 1.00 93.81 279 ASN A N 1
ATOM 2017 C CA . ASN A 1 279 ? -30.766 3.652 9.736 1.00 93.81 279 ASN A CA 1
ATOM 2018 C C . ASN A 1 279 ? -31.580 4.546 10.689 1.00 93.81 279 ASN A C 1
ATOM 2020 O O . ASN A 1 279 ? -32.720 4.212 11.007 1.00 93.81 279 ASN A O 1
ATOM 2024 N N . GLN A 1 280 ? -31.014 5.686 11.100 1.00 95.12 280 GLN A N 1
ATOM 2025 C CA . GLN A 1 280 ? -31.610 6.639 12.037 1.00 95.12 280 GLN A CA 1
ATOM 2026 C C . GLN A 1 280 ? -32.038 5.975 13.354 1.00 95.12 280 GLN A C 1
ATOM 2028 O O . GLN A 1 280 ? -33.106 6.271 13.892 1.00 95.12 280 GLN A O 1
ATOM 2033 N N . ALA A 1 281 ? -31.214 5.054 13.858 1.00 95.56 281 ALA A N 1
ATOM 2034 C CA . ALA A 1 281 ? -31.463 4.333 15.094 1.00 95.56 281 ALA A CA 1
ATOM 2035 C C . ALA A 1 281 ? -30.340 4.551 16.112 1.00 95.56 281 ALA A C 1
ATOM 2037 O O . ALA A 1 281 ? -29.171 4.751 15.775 1.00 95.56 281 ALA A O 1
ATOM 2038 N N . CYS A 1 282 ? -30.724 4.493 17.384 1.00 96.25 282 CYS A N 1
ATOM 2039 C CA . CYS A 1 282 ? -29.792 4.477 18.495 1.00 96.25 282 CYS A CA 1
ATOM 2040 C C . CYS A 1 282 ? -29.469 3.035 18.881 1.00 96.25 282 CYS A C 1
ATOM 2042 O O . CYS A 1 282 ? -30.347 2.286 19.324 1.00 96.25 282 CYS A O 1
ATOM 2044 N N . GLU A 1 283 ? -28.207 2.655 18.733 1.00 95.00 283 GLU A N 1
ATOM 2045 C CA . GLU A 1 283 ? -27.754 1.274 18.857 1.00 95.00 283 GLU A CA 1
ATOM 2046 C C . GLU A 1 283 ? -26.712 1.148 19.972 1.00 95.00 283 GLU A C 1
ATOM 2048 O O . GLU A 1 283 ? -25.967 2.095 20.238 1.00 95.00 283 GLU A O 1
ATOM 2053 N N . PRO A 1 284 ? -26.638 -0.003 20.660 1.00 93.94 284 PRO A N 1
ATOM 2054 C CA . PRO A 1 284 ? -25.528 -0.276 21.561 1.00 93.94 284 PRO A CA 1
ATOM 2055 C C . PRO A 1 284 ? -24.228 -0.377 20.756 1.00 93.94 284 PRO A C 1
ATOM 2057 O O . PRO A 1 284 ? -24.215 -0.932 19.658 1.00 93.94 284 PRO A O 1
ATOM 2060 N N . GLY A 1 285 ? -23.122 0.134 21.290 1.00 92.25 285 GLY A N 1
ATOM 2061 C CA . GLY A 1 285 ? -21.854 0.129 20.562 1.00 92.25 285 GLY A CA 1
ATOM 2062 C C . GLY A 1 285 ? -20.665 0.599 21.383 1.00 92.25 285 GLY A C 1
ATOM 2063 O O . GLY A 1 285 ? -20.679 0.566 22.614 1.00 92.25 285 GLY A O 1
ATOM 2064 N N . ASN A 1 286 ? -19.620 1.026 20.684 1.00 92.62 286 ASN A N 1
ATOM 2065 C CA . ASN A 1 286 ? -18.447 1.680 21.253 1.00 92.62 286 ASN A CA 1
ATOM 2066 C C . ASN A 1 286 ? -17.998 2.851 20.360 1.00 92.62 286 ASN A C 1
ATOM 2068 O O . ASN A 1 286 ? -18.688 3.227 19.422 1.00 92.62 286 ASN A O 1
ATOM 2072 N N . MET A 1 287 ? -16.827 3.426 20.636 1.00 93.00 287 MET A N 1
ATOM 2073 C CA . MET A 1 287 ? -16.290 4.587 19.906 1.00 93.00 287 MET A CA 1
ATOM 2074 C C . MET A 1 287 ? -16.051 4.343 18.406 1.00 93.00 287 MET A C 1
ATOM 2076 O O . MET A 1 287 ? -15.851 5.297 17.665 1.00 93.00 287 MET A O 1
ATOM 2080 N N . THR A 1 288 ? -16.009 3.088 17.960 1.00 90.62 288 THR A N 1
ATOM 2081 C CA . THR A 1 288 ? -15.613 2.712 16.597 1.00 90.62 288 THR A CA 1
ATOM 2082 C C . THR A 1 288 ? -16.802 2.253 15.759 1.00 90.62 288 THR A C 1
ATOM 2084 O O . THR A 1 288 ? -16.865 2.575 14.575 1.00 90.62 288 THR A O 1
ATOM 2087 N N . ALA A 1 289 ? -17.735 1.512 16.359 1.00 92.06 289 ALA A N 1
ATOM 2088 C CA . ALA A 1 289 ? -18.905 0.982 15.669 1.00 92.06 289 ALA A CA 1
ATOM 2089 C C . ALA A 1 289 ? -20.035 0.610 16.642 1.00 92.06 289 ALA A C 1
ATOM 2091 O O . ALA A 1 289 ? -19.826 0.405 17.845 1.00 92.06 289 ALA A O 1
ATOM 2092 N N . SER A 1 290 ? -21.233 0.467 16.088 1.00 94.50 290 SER A N 1
ATOM 2093 C CA . SER A 1 290 ? -22.364 -0.215 16.721 1.00 94.50 290 SER A CA 1
ATOM 2094 C C . SER A 1 290 ? -22.142 -1.732 16.803 1.00 94.50 290 SER A C 1
ATOM 2096 O O . SER A 1 290 ? -21.331 -2.312 16.079 1.00 94.50 290 SER A O 1
ATOM 2098 N N . ALA A 1 291 ? -22.928 -2.400 17.645 1.00 89.12 291 ALA A N 1
ATOM 2099 C CA . ALA A 1 291 ? -23.032 -3.857 17.674 1.00 89.12 291 ALA A CA 1
ATOM 2100 C C . ALA A 1 291 ? -23.840 -4.435 16.491 1.00 89.12 291 ALA A C 1
ATOM 2102 O O . ALA A 1 291 ? -23.746 -5.632 16.231 1.00 89.12 291 ALA A O 1
ATOM 2103 N N . GLU A 1 292 ? -24.611 -3.603 15.783 1.00 89.06 292 GLU A N 1
ATOM 2104 C CA . GLU A 1 292 ? -25.523 -4.002 14.698 1.00 89.06 292 GLU A CA 1
ATOM 2105 C C . GLU A 1 292 ? -24.952 -3.698 13.293 1.00 89.06 292 GLU A C 1
ATOM 2107 O O . GLU A 1 292 ? -25.629 -3.879 12.282 1.00 89.06 292 GLU A O 1
ATOM 2112 N N . GLY A 1 293 ? -23.683 -3.279 13.202 1.00 88.38 293 GLY A N 1
ATOM 2113 C CA . GLY A 1 293 ? -22.946 -3.149 11.936 1.00 88.38 293 GLY A CA 1
ATOM 2114 C C . GLY A 1 293 ? -22.913 -1.752 11.307 1.00 88.38 293 GLY A C 1
ATOM 2115 O O . GLY A 1 293 ? -22.425 -1.600 10.194 1.00 88.38 293 GLY A O 1
ATOM 2116 N N . CYS A 1 294 ? -23.398 -0.724 11.997 1.00 93.56 294 CYS A N 1
ATOM 2117 C CA . CYS A 1 294 ? -23.115 0.672 11.672 1.00 93.56 294 CYS A CA 1
ATOM 2118 C C . CYS A 1 294 ? -21.708 1.083 12.136 1.00 93.56 294 CYS A C 1
ATOM 2120 O O . CYS A 1 294 ? -21.413 0.985 13.330 1.00 93.56 294 CYS A O 1
ATOM 2122 N N . ASP A 1 295 ? -20.860 1.548 11.219 1.00 92.38 295 ASP A N 1
ATOM 2123 C CA . ASP A 1 295 ? -19.472 1.947 11.466 1.00 92.38 295 ASP A CA 1
ATOM 2124 C C . ASP A 1 295 ? -19.070 3.212 10.671 1.00 92.38 295 ASP A C 1
ATOM 2126 O O . ASP A 1 295 ? -19.865 3.820 9.940 1.00 92.38 295 ASP A O 1
ATOM 2130 N N . GLY A 1 296 ? -17.823 3.654 10.862 1.00 89.25 296 GLY A N 1
ATOM 2131 C CA . GLY A 1 296 ? -17.200 4.703 10.054 1.00 89.25 296 GLY A CA 1
ATOM 2132 C C . GLY A 1 296 ? -17.925 6.050 10.113 1.00 89.25 296 GLY A C 1
ATOM 2133 O O . GLY A 1 296 ? -18.272 6.542 11.182 1.00 89.25 296 GLY A O 1
ATOM 2134 N N . ILE A 1 297 ? -18.143 6.668 8.946 1.00 87.94 297 ILE A N 1
ATOM 2135 C CA . ILE A 1 297 ? -18.753 8.007 8.834 1.00 87.94 297 ILE A CA 1
ATOM 2136 C C . ILE A 1 297 ? -20.236 8.045 9.219 1.00 87.94 297 ILE A C 1
ATOM 2138 O O . ILE A 1 297 ? -20.802 9.129 9.348 1.00 87.94 297 ILE A O 1
ATOM 2142 N N . PHE A 1 298 ? -20.879 6.881 9.349 1.00 94.00 298 PHE A N 1
ATOM 2143 C CA . PHE A 1 298 ? -22.298 6.799 9.673 1.00 94.00 298 PHE A CA 1
ATOM 2144 C C . PHE A 1 298 ? -22.556 6.670 11.173 1.00 94.00 298 PHE A C 1
ATOM 2146 O O . PHE A 1 298 ? -23.710 6.802 11.587 1.00 94.00 298 PHE A O 1
ATOM 2153 N N . TRP A 1 299 ? -21.509 6.444 11.966 1.00 96.31 299 TRP A N 1
ATOM 2154 C CA . TRP A 1 299 ? -21.580 6.228 13.401 1.00 96.31 299 TRP A CA 1
ATOM 2155 C C . TRP A 1 299 ? -21.185 7.485 14.176 1.00 96.31 299 TRP A C 1
ATOM 2157 O O . TRP A 1 299 ? -20.123 8.061 13.952 1.00 96.31 299 TRP A O 1
ATOM 2167 N N . SER A 1 300 ? -22.039 7.898 15.108 1.00 96.38 300 SER A N 1
ATOM 2168 C CA . SER A 1 300 ? -21.759 8.996 16.033 1.00 96.38 300 SER A CA 1
ATOM 2169 C C . SER A 1 300 ? -21.822 8.472 17.461 1.00 96.38 300 SER A C 1
ATOM 2171 O O . SER A 1 300 ? -22.892 8.121 17.959 1.00 96.38 300 SER A O 1
ATOM 2173 N N . TRP A 1 301 ? -20.678 8.419 18.129 1.00 95.88 301 TRP A N 1
ATOM 2174 C CA . TRP A 1 301 ? -20.550 8.014 19.526 1.00 95.88 301 TRP A CA 1
ATOM 2175 C C . TRP A 1 301 ? -20.589 9.213 20.477 1.00 95.88 301 TRP A C 1
ATOM 2177 O O . TRP A 1 301 ? -21.051 9.099 21.613 1.00 95.88 301 TRP A O 1
ATOM 2187 N N . MET A 1 302 ? -20.116 10.376 20.025 1.00 94.88 302 MET A N 1
ATOM 2188 C CA . MET A 1 302 ? -20.035 11.590 20.837 1.00 94.88 302 MET A CA 1
ATOM 2189 C C . MET A 1 302 ? -21.012 12.673 20.371 1.00 94.88 302 MET A C 1
ATOM 2191 O O . MET A 1 302 ? -21.333 12.799 19.193 1.00 94.88 302 MET A O 1
ATOM 2195 N N . TYR A 1 303 ? -21.440 13.527 21.305 1.00 92.19 303 TYR A N 1
ATOM 2196 C CA . TYR A 1 303 ? -22.377 14.632 21.050 1.00 92.19 303 TYR A CA 1
ATOM 2197 C C . TYR A 1 303 ? -21.946 15.551 19.890 1.00 92.19 303 TYR A C 1
ATOM 2199 O O . TYR A 1 303 ? -22.777 16.046 19.135 1.00 92.19 303 TYR A O 1
ATOM 2207 N N . ASN A 1 304 ? -20.642 15.804 19.749 1.00 92.75 304 ASN A N 1
ATOM 2208 C CA . ASN A 1 304 ? -20.070 16.669 18.712 1.00 92.75 304 ASN A CA 1
ATOM 2209 C C . ASN A 1 304 ? -19.960 16.002 17.331 1.00 92.75 304 ASN A C 1
ATOM 2211 O O . ASN A 1 304 ? -19.626 16.688 16.369 1.00 92.75 304 ASN A O 1
ATOM 2215 N N . GLU A 1 305 ? -20.220 14.700 17.232 1.00 94.38 305 GLU A N 1
ATOM 2216 C CA . GLU A 1 305 ? -20.263 13.952 15.968 1.00 94.38 305 GLU A CA 1
ATOM 2217 C C . GLU A 1 305 ? -21.673 13.945 15.369 1.00 94.38 305 GLU A C 1
ATOM 2219 O O . GLU A 1 305 ? -21.852 13.617 14.198 1.00 94.38 305 GLU A O 1
ATOM 2224 N N . CYS A 1 306 ? -22.678 14.345 16.154 1.00 94.50 306 CYS A N 1
ATOM 2225 C CA . CYS A 1 306 ? -24.045 14.437 15.680 1.00 94.50 306 CYS A CA 1
ATOM 2226 C C . CYS A 1 306 ? -24.187 15.515 14.597 1.00 94.50 306 CYS A C 1
ATOM 2228 O O . CYS A 1 306 ? -23.737 16.651 14.795 1.00 94.50 306 CYS A O 1
ATOM 2230 N N . PRO A 1 307 ? -24.860 15.209 13.472 1.00 88.69 307 PRO A N 1
ATOM 2231 C CA . PRO A 1 307 ? -25.125 16.205 12.448 1.00 88.69 307 PRO A CA 1
ATOM 2232 C C . PRO A 1 307 ? -25.924 17.356 13.061 1.00 88.69 307 PRO A C 1
ATOM 2234 O O . PRO A 1 307 ? -26.866 17.139 13.831 1.00 88.69 307 PRO A O 1
ATOM 2237 N N . ALA A 1 308 ? -25.540 18.593 12.731 1.00 82.38 308 ALA A N 1
ATOM 2238 C CA . ALA A 1 308 ? -26.280 19.769 13.165 1.00 82.38 308 ALA A CA 1
ATOM 2239 C C . ALA A 1 308 ? -27.752 19.582 12.781 1.00 82.38 308 ALA A C 1
ATOM 2241 O O . ALA A 1 308 ? -28.049 19.220 11.645 1.00 82.38 308 ALA A O 1
ATOM 2242 N N . SER A 1 309 ? -28.662 19.815 13.725 1.00 65.88 309 SER A N 1
ATOM 2243 C CA . SER A 1 309 ? -30.099 19.512 13.650 1.00 65.88 309 SER A CA 1
ATOM 2244 C C . SER A 1 309 ? -30.889 20.339 12.614 1.00 65.88 309 SER A C 1
ATOM 2246 O O . SER A 1 309 ? -32.067 20.635 12.802 1.00 65.88 309 SER A O 1
ATOM 2248 N N . GLY A 1 310 ? -30.254 20.751 11.518 1.00 56.97 310 GLY A N 1
ATOM 2249 C CA . GLY A 1 310 ? -30.845 21.470 10.404 1.00 56.97 310 GLY A CA 1
ATOM 2250 C C . GLY A 1 310 ? -31.012 20.563 9.190 1.00 56.97 310 GLY A C 1
ATOM 2251 O O . GLY A 1 310 ? -30.033 20.094 8.624 1.00 56.97 310 GLY A O 1
ATOM 2252 N N . SER A 1 311 ? -32.264 20.418 8.754 1.00 49.75 311 SER A N 1
ATOM 2253 C CA . SER A 1 311 ? -32.731 19.795 7.505 1.00 49.75 311 SER A CA 1
ATOM 2254 C C . SER A 1 311 ? -32.777 18.264 7.457 1.00 49.75 311 SER A C 1
ATOM 2256 O O . SER A 1 311 ? -32.050 17.609 6.722 1.00 49.75 311 SER A O 1
ATOM 2258 N N . SER A 1 312 ? -33.772 17.695 8.140 1.00 49.16 312 SER A N 1
ATOM 2259 C CA . SER A 1 312 ? -34.435 16.495 7.634 1.00 49.16 312 SER A CA 1
ATOM 2260 C C . SER A 1 312 ? -35.106 16.820 6.291 1.00 49.16 312 SER A C 1
ATOM 2262 O O . SER A 1 312 ? -36.255 17.255 6.223 1.00 49.16 312 SER A O 1
ATOM 2264 N N . SER A 1 313 ? -34.382 16.642 5.188 1.00 45.53 313 SER A N 1
ATOM 2265 C CA . SER A 1 313 ? -35.011 16.450 3.884 1.00 45.53 313 SER A CA 1
ATOM 2266 C C . SER A 1 313 ? -35.676 15.076 3.903 1.00 45.53 313 SER A C 1
ATOM 2268 O O . SER A 1 313 ? -35.013 14.058 3.728 1.00 45.53 313 SER A O 1
ATOM 2270 N N . GLN A 1 314 ? -36.978 15.059 4.195 1.00 41.09 314 GLN A N 1
ATOM 2271 C CA . GLN A 1 314 ? -37.834 13.895 3.983 1.00 41.09 314 GLN A CA 1
ATOM 2272 C C . GLN A 1 314 ? -37.739 13.491 2.504 1.00 41.09 314 GLN A C 1
ATOM 2274 O O . GLN A 1 314 ? -38.092 14.284 1.628 1.00 41.09 314 GLN A O 1
ATOM 2279 N N . HIS A 1 315 ? -37.236 12.285 2.250 1.00 42.28 315 HIS A N 1
ATOM 2280 C CA . HIS A 1 315 ? -37.387 11.560 0.992 1.00 42.28 315 HIS A CA 1
ATOM 2281 C C . HIS A 1 315 ? -38.354 10.401 1.208 1.00 42.28 315 HIS A C 1
ATOM 2283 O O . HIS A 1 315 ? -38.296 9.795 2.303 1.00 42.28 315 HIS A O 1
#